Protein AF-A0A6S7GC95-F1 (afdb_monomer_lite)

Sequence (202 aa):
MPLSIVENDSFRHLLSVLDNKYQPVSRGTVSSRMVQKQREFIKNQLEQKSWVFTTVDIWSDRKMRGYLGVTAHAIEVEKPNINLKSYLLSCNRFTGSHTGEKISTAFEAICDEYAIKNKIDYILSDNASNMKRAFTVCFPGNDTDDDGPEDSDDGDNDDLDDGSLWEELDEDVQQDIDLALTRNCQKQHLQCFYTHASTGGV

Secondary structure (DSSP, 8-state):
--GGGGG-HHHHHHHHHH-TT--PPPHHHHHHHHHHHHHHHHHHHHHT-S-EEEEEEEEE-TTS-EEEEEEEEEEEEETTEEEEEEEEEEEEEE-S---HHHHHHHHHHHHHHTT-TTTEEEEEE---HHHHHHHTTTS--S-----S--------------GGGGSPPPHHHHHHHHHHHHH----EEEEPP---------

Radius of gyration: 22.75 Å; chains: 1; bounding box: 54×65×51 Å

Foldseek 3Di:
DDLCLLVDPVSVVVVCVVPVPDDRDHSVVVVVVVVVVLLVVLLVVLVPAQAKEKEWEWDADPVRWIWIWIKIWGWDPPPPDIDIDIRTQGGDTDDDDLALCSNLVVVVVSCVSSVCLVRYLEYEYAPPPRVCSNCCVSAVDPDPDDPDDDDDDDDDDPPV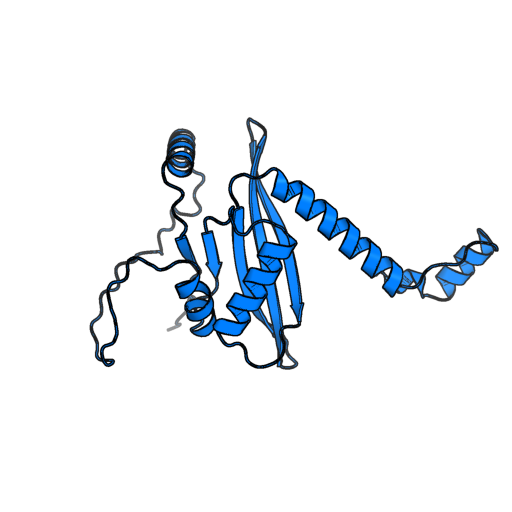PPPCPPPDDDPVVVVVVVVCVVPDSDRDYDYDDDDPPPPDDD

pLDDT: mean 78.11, std 21.43, range [28.08, 98.19]

Organism: Paramuricea clavata (NCBI:txid317549)

InterPro domains:
  IPR012337 Ribonuclease H-like superfamily [SSF53098] (40-138)
  IPR052035 Zinc finger BED domain-containing [PTHR46481] (1-135)

Structure (mmCIF, N/CA/C/O backbone):
data_AF-A0A6S7GC95-F1
#
_entry.id   AF-A0A6S7GC95-F1
#
loop_
_atom_site.group_PDB
_atom_site.id
_atom_site.type_symbol
_atom_site.label_atom_id
_atom_site.label_alt_id
_atom_site.label_comp_id
_atom_site.label_asym_id
_atom_site.label_entity_id
_atom_site.label_seq_id
_atom_site.pdbx_PDB_ins_code
_atom_site.Cartn_x
_atom_site.Cartn_y
_atom_site.Cartn_z
_atom_site.occupancy
_atom_site.B_iso_or_equiv
_atom_site.auth_seq_id
_atom_site.auth_comp_id
_atom_site.auth_asym_id
_atom_site.auth_atom_id
_atom_site.pdbx_PDB_model_num
ATOM 1 N N . MET A 1 1 ? 9.482 -14.717 15.436 1.00 76.75 1 MET A N 1
ATOM 2 C CA . MET A 1 1 ? 9.587 -16.055 14.807 1.00 76.75 1 MET A CA 1
ATOM 3 C C . MET A 1 1 ? 9.087 -15.977 13.372 1.00 76.75 1 MET A C 1
ATOM 5 O O . MET A 1 1 ? 8.079 -15.313 13.161 1.00 76.75 1 MET A O 1
ATOM 9 N N . PRO A 1 2 ? 9.760 -16.604 12.393 1.00 89.56 2 PRO A N 1
ATOM 10 C CA . PRO A 1 2 ? 9.289 -16.627 11.011 1.00 89.56 2 PRO A CA 1
ATOM 11 C C . PRO A 1 2 ? 8.019 -17.477 10.872 1.00 89.56 2 PRO A C 1
ATOM 13 O O . PRO A 1 2 ? 7.864 -18.489 11.555 1.00 89.56 2 PRO A O 1
ATOM 16 N N . LEU A 1 3 ? 7.133 -17.106 9.943 1.00 90.25 3 LEU A N 1
ATOM 17 C CA . LEU A 1 3 ? 5.883 -17.843 9.705 1.00 90.25 3 LEU A CA 1
ATOM 18 C C . LEU A 1 3 ? 6.109 -19.284 9.220 1.00 90.25 3 LEU A C 1
ATOM 20 O O . LEU A 1 3 ? 5.208 -20.105 9.329 1.00 90.25 3 LEU A O 1
ATOM 24 N N . SER A 1 4 ? 7.305 -19.613 8.720 1.00 91.00 4 SER A N 1
ATOM 25 C CA . SER A 1 4 ? 7.684 -20.974 8.316 1.00 91.00 4 SER A CA 1
ATOM 26 C C . SER A 1 4 ? 7.689 -21.987 9.463 1.00 91.00 4 SER A C 1
ATOM 28 O O . SER A 1 4 ? 7.735 -23.184 9.203 1.00 91.00 4 SER A O 1
ATOM 30 N N . ILE A 1 5 ? 7.601 -21.548 10.724 1.00 93.06 5 ILE A N 1
ATOM 31 C CA . ILE A 1 5 ? 7.530 -22.459 11.872 1.00 93.06 5 ILE A CA 1
ATOM 32 C C . ILE A 1 5 ? 6.348 -23.437 11.787 1.00 93.06 5 ILE A C 1
ATOM 34 O O . ILE A 1 5 ? 6.480 -24.576 12.216 1.00 93.06 5 ILE A O 1
ATOM 38 N N . VAL A 1 6 ? 5.227 -23.043 11.170 1.00 92.31 6 VAL A N 1
ATOM 39 C CA . VAL A 1 6 ? 4.033 -23.905 11.029 1.00 92.31 6 VAL A CA 1
ATOM 40 C C . VAL A 1 6 ? 4.253 -25.110 10.099 1.00 92.31 6 VAL A C 1
ATOM 42 O O . VAL A 1 6 ? 3.479 -26.070 10.108 1.00 92.31 6 VAL A O 1
ATOM 45 N N . GLU A 1 7 ? 5.331 -25.068 9.315 1.00 92.00 7 GLU A N 1
ATOM 46 C CA . GLU A 1 7 ? 5.768 -26.124 8.398 1.00 92.00 7 GLU A CA 1
ATOM 47 C C . GLU A 1 7 ? 6.967 -26.911 8.947 1.00 92.00 7 GLU A C 1
ATOM 49 O O . GLU A 1 7 ? 7.392 -27.874 8.324 1.00 92.00 7 GLU A O 1
ATOM 54 N N . ASN A 1 8 ? 7.512 -26.543 10.112 1.00 94.06 8 ASN A N 1
ATOM 55 C CA . ASN A 1 8 ? 8.635 -27.254 10.715 1.00 94.06 8 ASN A CA 1
ATOM 56 C C . ASN A 1 8 ? 8.194 -28.600 11.315 1.00 94.06 8 ASN A C 1
ATOM 58 O O . ASN A 1 8 ? 7.276 -28.639 12.135 1.00 94.06 8 ASN A O 1
ATOM 62 N N . ASP A 1 9 ? 8.894 -29.683 10.976 1.00 94.38 9 ASP A N 1
ATOM 63 C CA . ASP A 1 9 ? 8.535 -31.041 11.406 1.00 94.38 9 ASP A CA 1
ATOM 64 C C . ASP A 1 9 ? 8.514 -31.211 12.928 1.00 94.38 9 ASP A C 1
ATOM 66 O O . ASP A 1 9 ? 7.560 -31.770 13.467 1.00 94.38 9 ASP A O 1
ATOM 70 N N . SER A 1 10 ? 9.507 -30.674 13.645 1.00 95.19 10 SER A N 1
ATOM 71 C CA . SER A 1 10 ? 9.558 -30.748 15.112 1.00 95.19 10 SER A CA 1
ATOM 72 C C . SER A 1 10 ? 8.393 -30.000 15.760 1.00 95.19 10 SER A C 1
ATOM 74 O O . SER A 1 10 ? 7.802 -30.482 16.724 1.00 95.19 10 SER A O 1
ATOM 76 N N . PHE A 1 11 ? 8.020 -28.839 15.215 1.00 93.88 11 PHE A N 1
ATOM 77 C CA . PHE A 1 11 ? 6.865 -28.076 15.686 1.00 93.88 11 PHE A CA 1
ATOM 78 C C . PHE A 1 11 ? 5.545 -28.798 15.390 1.00 93.88 11 PHE A C 1
ATOM 80 O O . PHE A 1 11 ? 4.672 -28.868 16.252 1.00 93.88 11 PHE A O 1
ATOM 87 N N . ARG A 1 12 ? 5.404 -29.402 14.206 1.00 94.31 12 ARG A N 1
ATOM 88 C CA . ARG A 1 12 ? 4.230 -30.219 13.859 1.00 94.31 12 ARG A CA 1
ATOM 89 C C . ARG A 1 12 ? 4.134 -31.469 14.732 1.00 94.31 12 ARG A C 1
ATOM 91 O O . ARG A 1 12 ? 3.037 -31.819 15.159 1.00 94.31 12 ARG A O 1
ATOM 98 N N . HIS A 1 13 ? 5.266 -32.095 15.050 1.00 94.88 13 HIS A N 1
ATOM 99 C CA . HIS A 1 13 ? 5.323 -33.204 15.994 1.00 94.88 13 HIS A CA 1
ATOM 100 C C . HIS A 1 13 ? 4.870 -32.766 17.391 1.00 94.88 13 HIS A C 1
ATOM 102 O O . HIS A 1 13 ? 3.976 -33.391 17.955 1.00 94.88 13 HIS A O 1
ATOM 108 N N . LEU A 1 14 ? 5.390 -31.648 17.908 1.00 95.50 14 LEU A N 1
ATOM 109 C CA . LEU A 1 14 ? 4.937 -31.071 19.177 1.00 95.50 14 LEU A CA 1
ATOM 110 C C . LEU A 1 14 ? 3.419 -30.835 19.180 1.00 95.50 14 LEU A C 1
ATOM 112 O O . LEU A 1 14 ? 2.740 -31.254 20.113 1.00 95.50 14 LEU A O 1
ATOM 116 N N . LEU A 1 15 ? 2.878 -30.216 18.127 1.00 95.06 15 LEU A N 1
ATOM 117 C CA . LEU A 1 15 ? 1.438 -29.982 18.001 1.00 95.06 15 LEU A CA 1
ATOM 118 C C . LEU A 1 15 ? 0.639 -31.290 18.007 1.00 95.06 15 LEU A C 1
ATOM 120 O O . LEU A 1 15 ? -0.388 -31.351 18.670 1.00 95.06 15 LEU A O 1
ATOM 124 N N . SER A 1 16 ? 1.136 -32.343 17.352 1.00 95.00 16 SER A N 1
ATOM 125 C CA . SER A 1 16 ? 0.482 -33.659 17.351 1.00 95.00 16 SER A CA 1
ATOM 126 C C . SER A 1 16 ? 0.482 -34.351 18.719 1.00 95.00 16 SER A C 1
ATOM 128 O O . SER A 1 16 ? -0.445 -35.098 19.021 1.00 95.00 16 SER A O 1
ATOM 130 N N . VAL A 1 17 ? 1.505 -34.098 19.546 1.00 96.56 17 VAL A N 1
ATOM 131 C CA . VAL A 1 17 ? 1.587 -34.605 20.926 1.00 96.56 17 VAL A CA 1
ATOM 132 C C . VAL A 1 17 ? 0.628 -33.841 21.840 1.00 96.56 17 VAL A C 1
ATOM 134 O O . VAL A 1 17 ? 0.020 -34.444 22.720 1.00 96.56 17 VAL A O 1
ATOM 137 N N . LEU A 1 18 ? 0.482 -32.529 21.632 1.00 96.44 18 LEU A N 1
ATOM 138 C CA . LEU A 1 18 ? -0.426 -31.680 22.408 1.00 96.44 18 LEU A CA 1
ATOM 139 C C . LEU A 1 18 ? -1.901 -31.939 22.071 1.00 96.44 18 LEU A C 1
ATOM 141 O O . LEU A 1 18 ? -2.720 -32.067 22.978 1.00 96.44 18 LEU A O 1
ATOM 145 N N . ASP A 1 19 ? -2.239 -32.015 20.783 1.00 96.12 19 ASP A N 1
ATOM 146 C CA . ASP A 1 19 ? -3.578 -32.335 20.288 1.00 96.12 19 ASP A CA 1
ATOM 147 C C . ASP A 1 19 ? -3.486 -33.086 18.952 1.00 96.12 19 ASP A C 1
ATOM 149 O O . ASP A 1 19 ? -3.195 -32.518 17.898 1.00 96.12 19 ASP A O 1
ATOM 153 N N . ASN A 1 20 ? -3.790 -34.383 18.986 1.00 93.00 20 ASN A N 1
ATOM 154 C CA . ASN A 1 20 ? -3.718 -35.249 17.812 1.00 93.00 20 ASN A CA 1
ATOM 155 C C . ASN A 1 20 ? -4.815 -34.986 16.762 1.00 93.00 20 ASN A C 1
ATOM 157 O O . ASN A 1 20 ? -4.712 -35.493 15.643 1.00 93.00 20 ASN A O 1
ATOM 161 N N . LYS A 1 21 ? -5.856 -34.210 17.092 1.00 94.88 21 LYS A N 1
ATOM 162 C CA . LYS A 1 21 ? -6.915 -33.812 16.151 1.00 94.88 21 LYS A CA 1
ATOM 163 C C . LYS A 1 21 ? -6.596 -32.497 15.454 1.00 94.88 21 LYS A C 1
ATOM 165 O O . LYS A 1 21 ? -7.199 -32.197 14.421 1.00 94.88 21 LYS A O 1
ATOM 170 N N . TYR A 1 22 ? -5.673 -31.710 15.999 1.00 92.56 22 TYR A N 1
ATOM 171 C CA . TYR A 1 22 ? -5.303 -30.428 15.427 1.00 92.56 22 TYR A CA 1
ATOM 172 C C . TYR A 1 22 ? -4.468 -30.615 14.156 1.00 92.56 22 TYR A C 1
ATOM 174 O O . TYR A 1 22 ? -3.395 -31.217 14.171 1.00 92.56 22 TYR A O 1
ATOM 182 N N . GLN A 1 23 ? -4.944 -30.057 13.041 1.00 90.25 23 GLN A N 1
ATOM 183 C CA . GLN A 1 23 ? -4.204 -30.024 11.781 1.00 90.25 23 GLN A CA 1
ATOM 184 C C . GLN A 1 23 ? -3.647 -28.613 11.544 1.00 90.25 23 GLN A C 1
ATOM 186 O O . GLN A 1 23 ? -4.420 -27.692 11.264 1.00 90.25 23 GLN A O 1
ATOM 191 N N . PRO A 1 24 ? -2.318 -28.412 11.636 1.00 89.44 24 PRO A N 1
ATOM 192 C CA . PRO A 1 24 ? -1.728 -27.096 11.446 1.00 89.44 24 PRO A CA 1
ATOM 193 C C . PRO A 1 24 ? -1.851 -26.662 9.984 1.00 89.44 24 PRO A C 1
ATOM 195 O O . PRO A 1 24 ? -1.473 -27.406 9.071 1.00 89.44 24 PRO A O 1
ATOM 198 N N . VAL A 1 25 ? -2.343 -25.439 9.781 1.00 92.62 25 VAL A N 1
ATOM 199 C CA . VAL A 1 25 ? -2.463 -24.794 8.466 1.00 92.62 25 VAL A CA 1
ATOM 200 C C . VAL A 1 25 ? -1.091 -24.500 7.845 1.00 92.62 25 VAL A C 1
ATOM 202 O O . VAL A 1 25 ? -0.086 -24.405 8.547 1.00 92.62 25 VAL A O 1
ATOM 205 N N . SER A 1 26 ? -1.046 -24.332 6.521 1.00 92.44 26 SER A N 1
ATOM 206 C CA . SER A 1 26 ? 0.196 -24.000 5.814 1.00 92.44 26 SER A CA 1
ATOM 207 C C . SER A 1 26 ? 0.649 -22.566 6.094 1.00 92.44 26 SER A C 1
ATOM 209 O O . SER A 1 26 ? -0.157 -21.688 6.434 1.00 92.44 26 SER A O 1
ATOM 211 N N . ARG A 1 27 ? 1.936 -22.285 5.857 1.00 94.12 27 ARG A N 1
ATOM 212 C CA . ARG A 1 27 ? 2.485 -20.924 5.940 1.00 94.12 27 ARG A CA 1
ATOM 213 C C . ARG A 1 27 ? 1.734 -19.969 5.018 1.00 94.12 27 ARG A C 1
ATOM 215 O O . ARG A 1 27 ? 1.487 -18.825 5.392 1.00 94.12 27 ARG A O 1
ATOM 222 N N . GLY A 1 28 ? 1.362 -20.439 3.825 1.00 94.00 28 GLY A N 1
ATOM 223 C CA . GLY A 1 28 ? 0.596 -19.661 2.849 1.00 94.00 28 GLY A CA 1
ATOM 224 C C . GLY A 1 28 ? -0.759 -19.220 3.400 1.00 94.00 28 GLY A C 1
ATOM 225 O O . GLY A 1 28 ? -1.109 -18.046 3.302 1.00 94.00 28 GLY A O 1
ATOM 226 N N . THR A 1 29 ? -1.485 -20.125 4.062 1.00 94.25 29 THR A N 1
ATOM 227 C CA . THR A 1 29 ? -2.768 -19.801 4.698 1.00 94.25 29 THR A CA 1
ATOM 228 C C . THR A 1 29 ? -2.603 -18.788 5.828 1.00 94.25 29 THR A C 1
ATOM 230 O O . THR A 1 29 ? -3.378 -17.835 5.901 1.00 94.25 29 THR A O 1
ATOM 233 N N . VAL A 1 30 ? -1.594 -18.952 6.692 1.00 94.19 30 VAL A N 1
ATOM 234 C CA . VAL A 1 30 ? -1.319 -17.991 7.775 1.00 94.19 30 VAL A CA 1
ATOM 235 C C . VAL A 1 30 ? -0.994 -16.615 7.200 1.00 94.19 30 VAL A C 1
ATOM 237 O O . VAL A 1 30 ? -1.618 -15.629 7.584 1.00 94.19 30 VAL A O 1
ATOM 240 N N . SER A 1 31 ? -0.073 -16.556 6.236 1.00 94.00 31 SER A N 1
ATOM 241 C CA . SER A 1 31 ? 0.339 -15.310 5.589 1.00 94.00 31 SER A CA 1
ATOM 242 C C . SER A 1 31 ? -0.839 -14.600 4.922 1.00 94.00 31 SER A C 1
ATOM 244 O O . SER A 1 31 ? -1.053 -13.421 5.188 1.00 94.00 31 SER A O 1
ATOM 246 N N . SER A 1 32 ? -1.655 -15.314 4.141 1.00 94.50 32 SER A N 1
ATOM 247 C CA . SER A 1 32 ? -2.834 -14.742 3.481 1.00 94.50 32 SER A CA 1
ATOM 248 C C . SER A 1 32 ? -3.832 -14.164 4.483 1.00 94.50 32 SER A C 1
ATOM 250 O O . SER A 1 32 ? -4.317 -13.053 4.288 1.00 94.50 32 SER A O 1
ATOM 252 N N . ARG A 1 33 ? -4.123 -14.887 5.574 1.00 95.06 33 ARG A N 1
ATOM 253 C CA . ARG A 1 33 ? -5.052 -14.416 6.613 1.00 95.06 33 ARG A CA 1
ATOM 254 C C . ARG A 1 33 ? -4.515 -13.192 7.350 1.00 95.06 33 ARG A C 1
ATOM 256 O O . ARG A 1 33 ? -5.281 -12.283 7.644 1.00 95.06 33 ARG A O 1
ATOM 263 N N . MET A 1 34 ? -3.213 -13.155 7.637 1.00 94.44 34 MET A N 1
ATOM 264 C CA . MET A 1 34 ? -2.579 -12.002 8.281 1.00 94.44 34 MET A CA 1
ATOM 265 C C . MET A 1 34 ? -2.607 -10.766 7.384 1.00 94.44 34 MET A C 1
ATOM 267 O O . MET A 1 34 ? -2.988 -9.698 7.851 1.00 94.44 34 MET A O 1
ATOM 271 N N . VAL A 1 35 ? -2.254 -10.914 6.102 1.00 93.81 35 VAL A N 1
ATOM 272 C CA . VAL A 1 35 ? -2.286 -9.812 5.128 1.00 93.81 35 VAL A CA 1
ATOM 273 C C . VAL A 1 35 ? -3.709 -9.289 4.956 1.00 93.81 35 VAL A C 1
ATOM 275 O O . VAL A 1 35 ? -3.913 -8.080 5.006 1.00 93.81 35 VAL A O 1
ATOM 278 N N . GLN A 1 36 ? -4.700 -10.175 4.824 1.00 95.31 36 GLN A N 1
ATOM 279 C CA . GLN A 1 36 ? -6.101 -9.772 4.717 1.00 95.31 36 GLN A CA 1
ATOM 280 C C . GLN A 1 36 ? -6.577 -9.025 5.970 1.00 95.31 36 GLN A C 1
ATOM 282 O O . GLN A 1 36 ? -7.120 -7.929 5.855 1.00 95.31 36 GLN A O 1
ATOM 287 N N . LYS A 1 37 ? -6.306 -9.564 7.165 1.00 96.56 37 LYS A N 1
ATOM 288 C CA . LYS A 1 37 ? -6.672 -8.914 8.430 1.00 96.56 37 LYS A CA 1
ATOM 289 C C . LYS A 1 37 ? -6.019 -7.537 8.574 1.00 96.56 37 LYS A C 1
ATOM 291 O O . LYS A 1 37 ? -6.674 -6.589 8.994 1.00 96.56 37 LYS A O 1
ATOM 296 N N . GLN A 1 38 ? -4.738 -7.423 8.222 1.00 95.81 38 GLN A N 1
ATOM 297 C CA . GLN A 1 38 ? -4.020 -6.150 8.271 1.00 95.81 38 GLN A CA 1
ATOM 298 C C . GLN A 1 38 ? -4.599 -5.145 7.274 1.00 95.81 38 GLN A C 1
ATOM 300 O O . GLN A 1 38 ? -4.756 -3.974 7.601 1.00 95.81 38 GLN A O 1
ATOM 305 N N . ARG A 1 39 ? -4.949 -5.598 6.070 1.00 95.75 39 ARG A N 1
ATOM 306 C CA . ARG A 1 39 ? -5.577 -4.762 5.049 1.00 95.75 39 ARG A CA 1
ATOM 307 C C . ARG A 1 39 ? -6.923 -4.218 5.517 1.00 95.75 39 ARG A C 1
ATOM 309 O O . ARG A 1 39 ? -7.140 -3.017 5.422 1.00 95.75 39 ARG A O 1
ATOM 316 N N . GLU A 1 40 ? -7.797 -5.074 6.038 1.00 97.06 40 GLU A N 1
ATOM 317 C CA . GLU A 1 40 ? -9.096 -4.670 6.595 1.00 97.06 40 GLU A CA 1
ATOM 318 C C . GLU A 1 40 ? -8.923 -3.676 7.751 1.00 97.06 40 GLU A C 1
ATOM 320 O O . GLU A 1 40 ? -9.604 -2.655 7.796 1.00 97.06 40 GLU A O 1
ATOM 325 N N . PHE A 1 41 ? -7.950 -3.916 8.636 1.00 96.94 41 PHE A N 1
ATOM 326 C CA . PHE A 1 41 ? -7.602 -2.975 9.697 1.00 96.94 41 PHE A CA 1
ATOM 327 C C . PHE A 1 41 ? -7.206 -1.601 9.138 1.00 96.94 41 PHE A C 1
ATOM 329 O O . PHE A 1 41 ? -7.771 -0.595 9.558 1.00 96.94 41 PHE A O 1
ATOM 336 N N . ILE A 1 42 ? -6.288 -1.547 8.168 1.00 97.25 42 ILE A N 1
ATOM 337 C CA . ILE A 1 42 ? -5.839 -0.286 7.558 1.00 97.25 42 ILE A CA 1
ATOM 338 C C . ILE A 1 42 ? -7.004 0.446 6.881 1.00 97.25 42 ILE A C 1
ATOM 340 O O . ILE A 1 42 ? -7.138 1.652 7.071 1.00 97.25 42 ILE A O 1
ATOM 344 N N . LYS A 1 43 ? -7.877 -0.262 6.147 1.00 96.44 43 LYS A N 1
ATOM 345 C CA . LYS A 1 43 ? -9.070 0.346 5.529 1.00 96.44 43 LYS A CA 1
ATOM 346 C C . LYS A 1 43 ? -9.939 1.048 6.569 1.00 96.44 43 LYS A C 1
ATOM 348 O O . LYS A 1 43 ? -10.239 2.223 6.402 1.00 96.44 43 LYS A O 1
ATOM 353 N N . ASN A 1 44 ? -10.245 0.372 7.674 1.00 95.69 44 ASN A N 1
ATOM 354 C CA . ASN A 1 44 ? -11.057 0.947 8.749 1.00 95.69 44 ASN A CA 1
ATOM 355 C C . ASN A 1 44 ? -10.384 2.164 9.407 1.00 95.69 44 ASN A C 1
ATOM 357 O O . ASN A 1 44 ? -11.062 3.108 9.802 1.00 95.69 44 ASN A O 1
ATOM 361 N N . GLN A 1 45 ? -9.053 2.152 9.545 1.00 95.06 45 GLN A N 1
ATOM 362 C CA . GLN A 1 45 ? -8.314 3.295 10.090 1.00 95.06 45 GLN A CA 1
ATOM 363 C C . GLN A 1 45 ? -8.372 4.508 9.156 1.00 95.06 45 GLN A C 1
ATOM 365 O O . GLN A 1 45 ? -8.623 5.613 9.628 1.00 95.06 45 GLN A O 1
ATOM 370 N N . LEU A 1 46 ? -8.179 4.306 7.849 1.00 95.06 46 LEU A N 1
ATOM 371 C CA . LEU A 1 46 ? -8.174 5.374 6.843 1.00 95.06 46 LEU A CA 1
ATOM 372 C C . LEU A 1 46 ? -9.581 5.873 6.485 1.00 95.06 46 LEU A C 1
ATOM 374 O O . LEU A 1 46 ? -9.749 7.028 6.092 1.00 95.06 46 LEU A O 1
ATOM 378 N N . GLU A 1 47 ? -10.614 5.049 6.656 1.00 93.44 47 GLU A N 1
ATOM 379 C CA . GLU A 1 47 ? -12.011 5.447 6.450 1.00 93.44 47 GLU A CA 1
ATOM 380 C C . GLU A 1 47 ? -12.407 6.6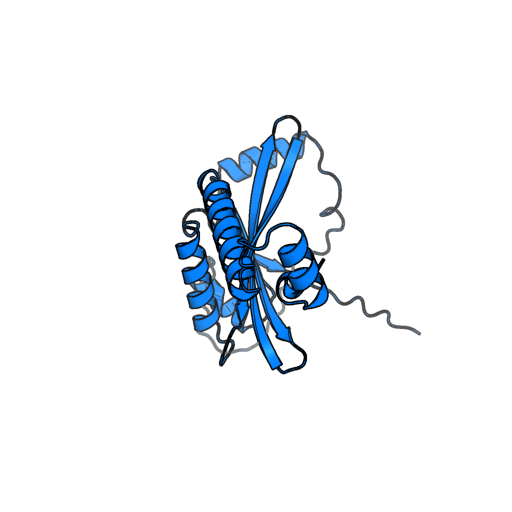22 7.355 1.00 93.44 47 GLU A C 1
ATOM 382 O O . GLU A 1 47 ? -13.104 7.533 6.913 1.00 93.44 47 GLU A O 1
ATOM 387 N N . GLN A 1 48 ? -11.881 6.660 8.579 1.00 88.69 48 GLN A N 1
ATOM 388 C CA . GLN A 1 48 ? -12.180 7.700 9.567 1.00 88.69 48 GLN A CA 1
ATOM 389 C C . GLN A 1 48 ? -11.353 8.979 9.386 1.00 88.69 48 GLN A C 1
ATOM 391 O O . GLN A 1 48 ? -11.581 9.956 10.096 1.00 88.69 48 GLN A O 1
ATOM 396 N N . LYS A 1 49 ? -10.371 8.986 8.477 1.00 90.31 49 LYS A N 1
ATOM 397 C CA . LYS A 1 49 ? -9.501 10.147 8.248 1.00 90.31 49 LYS A CA 1
ATOM 398 C C . LYS A 1 49 ? -10.083 11.048 7.168 1.00 90.31 49 LYS A C 1
ATOM 400 O O . LYS A 1 49 ? -10.579 10.550 6.154 1.00 90.31 49 LYS A O 1
ATOM 405 N N . SER A 1 50 ? -10.004 12.355 7.397 1.00 86.88 50 SER A N 1
ATOM 406 C CA . SER A 1 50 ? -10.390 13.378 6.417 1.00 86.88 50 SER A CA 1
ATOM 407 C C . SER A 1 50 ? -9.272 13.639 5.411 1.00 86.88 50 SER A C 1
ATOM 409 O O . SER A 1 50 ? -9.550 13.735 4.222 1.00 86.88 50 SER A O 1
ATOM 411 N N . TRP A 1 51 ? -8.028 13.668 5.896 1.00 85.56 51 TRP A N 1
ATOM 412 C CA . TRP A 1 51 ? -6.834 14.008 5.125 1.00 85.56 51 TRP A CA 1
ATOM 413 C C . TRP A 1 51 ? -5.823 12.869 5.186 1.00 85.56 51 TRP A C 1
ATOM 415 O O . TRP A 1 51 ? -5.580 12.290 6.254 1.00 85.56 51 TRP A O 1
ATOM 425 N N . VAL A 1 52 ? -5.271 12.524 4.029 1.00 92.06 52 VAL A N 1
ATOM 426 C CA . VAL A 1 52 ? -4.280 11.465 3.852 1.00 92.06 52 VAL A CA 1
ATOM 427 C C . VAL A 1 52 ? -3.157 11.992 2.968 1.00 92.06 52 VAL A C 1
ATOM 429 O O . VAL A 1 52 ? -3.383 12.582 1.916 1.00 92.06 52 VAL A O 1
ATOM 432 N N . PHE A 1 53 ? -1.928 11.711 3.372 1.00 93.56 53 PHE A N 1
ATOM 433 C CA . PHE A 1 53 ? -0.724 11.972 2.590 1.00 93.56 53 PHE A CA 1
ATOM 434 C C . PHE A 1 53 ? -0.157 10.624 2.163 1.00 93.56 53 PHE A C 1
ATOM 436 O O . PHE A 1 53 ? -0.281 9.648 2.903 1.00 93.56 53 PHE A O 1
ATOM 443 N N . THR A 1 54 ? 0.469 10.520 1.000 1.00 95.75 54 THR A N 1
ATOM 444 C CA . THR A 1 54 ? 1.082 9.256 0.575 1.00 95.75 54 THR A CA 1
ATOM 445 C C . THR A 1 54 ? 2.534 9.443 0.209 1.00 95.75 54 THR A C 1
ATOM 447 O O . THR A 1 54 ? 2.844 10.347 -0.551 1.00 95.75 54 THR A O 1
ATOM 450 N N . THR A 1 55 ? 3.407 8.560 0.679 1.00 96.31 55 THR A N 1
ATOM 451 C CA . THR A 1 55 ? 4.752 8.401 0.119 1.00 96.31 55 THR A CA 1
ATOM 452 C C . THR A 1 55 ? 4.742 7.244 -0.875 1.00 96.31 55 THR A C 1
ATOM 454 O O . THR A 1 55 ? 4.174 6.178 -0.603 1.00 96.31 55 THR A O 1
ATOM 457 N N . VAL A 1 56 ? 5.335 7.458 -2.047 1.00 95.81 56 VAL A N 1
ATOM 458 C CA . VAL A 1 56 ? 5.434 6.474 -3.124 1.00 95.81 56 VAL A CA 1
ATOM 459 C C . VAL A 1 56 ? 6.888 6.329 -3.532 1.00 95.81 56 VAL A C 1
ATOM 461 O O . VAL A 1 56 ? 7.533 7.298 -3.921 1.00 95.81 56 VAL A O 1
ATOM 464 N N . ASP A 1 57 ? 7.375 5.097 -3.482 1.00 95.00 57 ASP A N 1
ATOM 465 C CA . ASP A 1 57 ? 8.743 4.751 -3.849 1.00 95.00 57 ASP A CA 1
ATOM 466 C C . ASP A 1 57 ? 8.737 3.560 -4.810 1.00 95.00 57 ASP A C 1
ATOM 468 O O . ASP A 1 57 ? 7.951 2.614 -4.653 1.00 95.00 57 ASP A O 1
ATOM 472 N N . ILE A 1 58 ? 9.613 3.600 -5.810 1.00 94.25 58 ILE A N 1
ATOM 473 C CA . ILE A 1 58 ? 9.830 2.492 -6.733 1.00 94.25 58 ILE A CA 1
ATOM 474 C C . ILE A 1 58 ? 11.310 2.134 -6.779 1.00 94.25 58 ILE A C 1
ATOM 476 O O . ILE A 1 58 ? 12.166 2.898 -7.210 1.00 94.25 58 ILE A O 1
ATOM 480 N N . TRP A 1 59 ? 11.619 0.895 -6.413 1.00 93.75 59 TRP A N 1
ATOM 481 C CA . TRP A 1 59 ? 12.995 0.413 -6.413 1.00 93.75 59 TRP A CA 1
ATOM 482 C C . TRP A 1 59 ? 13.111 -0.923 -7.128 1.00 93.75 59 TRP A C 1
ATOM 484 O O . TRP A 1 59 ? 12.151 -1.681 -7.278 1.00 93.75 59 TRP A O 1
ATOM 494 N N . SER A 1 60 ? 14.325 -1.231 -7.575 1.00 92.50 60 SER A N 1
ATOM 495 C CA . SER A 1 60 ? 14.681 -2.569 -8.038 1.00 92.50 60 SER A CA 1
ATOM 496 C C . SER A 1 60 ? 15.560 -3.244 -6.999 1.00 92.50 60 SER A C 1
ATOM 498 O O . SER A 1 60 ? 16.493 -2.641 -6.475 1.00 92.50 60 SER A O 1
ATOM 500 N N . ASP A 1 61 ? 15.292 -4.511 -6.697 1.00 93.38 61 ASP A N 1
ATOM 501 C CA . ASP A 1 61 ? 16.225 -5.288 -5.887 1.00 93.38 61 ASP A CA 1
ATOM 502 C C . ASP A 1 61 ? 17.486 -5.676 -6.685 1.00 93.38 61 ASP A C 1
ATOM 504 O O . ASP A 1 61 ? 17.593 -5.463 -7.893 1.00 93.38 61 ASP A O 1
ATOM 508 N N . ARG A 1 62 ? 18.437 -6.340 -6.019 1.00 94.62 62 ARG A N 1
ATOM 509 C CA . ARG A 1 62 ? 19.699 -6.799 -6.634 1.00 94.62 62 ARG A CA 1
ATOM 510 C C . ARG A 1 62 ? 19.533 -7.776 -7.804 1.00 94.62 62 ARG A C 1
ATOM 512 O O . ARG A 1 62 ? 20.497 -8.052 -8.507 1.00 94.62 62 ARG A O 1
ATOM 519 N N . LYS A 1 63 ? 18.344 -8.350 -7.987 1.00 94.31 63 LYS A N 1
ATOM 520 C CA . LYS A 1 63 ? 17.992 -9.241 -9.098 1.00 94.31 63 LYS A CA 1
ATOM 521 C C . LYS A 1 63 ? 17.214 -8.495 -10.190 1.00 94.31 63 LYS A C 1
ATOM 523 O O . LYS A 1 63 ? 16.570 -9.150 -11.007 1.00 94.31 63 LYS A O 1
ATOM 528 N N . MET A 1 64 ? 17.249 -7.159 -10.190 1.00 91.81 64 MET A N 1
ATOM 529 C CA . MET A 1 64 ? 16.526 -6.289 -11.124 1.00 91.81 64 MET A CA 1
ATOM 530 C C . MET A 1 64 ? 15.013 -6.516 -11.085 1.00 91.81 64 MET A C 1
ATOM 532 O O . MET A 1 64 ? 14.313 -6.491 -12.097 1.00 91.81 64 MET A O 1
ATOM 536 N N . ARG A 1 65 ? 14.494 -6.811 -9.892 1.00 93.94 65 ARG A N 1
ATOM 537 C CA . ARG A 1 65 ? 13.073 -7.045 -9.653 1.00 93.94 65 ARG A CA 1
ATOM 538 C C . ARG A 1 65 ? 12.480 -5.757 -9.103 1.00 93.94 65 ARG A C 1
ATOM 540 O O . ARG A 1 65 ? 12.827 -5.387 -7.989 1.00 93.94 65 ARG A O 1
ATOM 547 N N . GLY A 1 66 ? 11.616 -5.109 -9.880 1.00 94.75 66 GLY A N 1
ATOM 548 C CA . GLY A 1 66 ? 10.929 -3.882 -9.476 1.00 94.75 66 GLY A CA 1
ATOM 549 C C . GLY A 1 66 ? 9.906 -4.109 -8.366 1.00 94.75 66 GLY A C 1
ATOM 550 O O . GLY A 1 66 ? 9.228 -5.140 -8.345 1.00 94.75 66 GLY A O 1
ATOM 551 N N . TYR A 1 67 ? 9.773 -3.148 -7.463 1.00 96.50 67 TYR A N 1
ATOM 552 C CA . TYR A 1 67 ? 8.794 -3.115 -6.382 1.00 96.50 67 TYR A CA 1
ATOM 553 C C . TYR A 1 67 ? 8.235 -1.705 -6.248 1.00 96.50 67 TYR A C 1
ATOM 555 O O . TYR A 1 67 ? 8.995 -0.747 -6.323 1.00 96.50 67 TYR A O 1
ATOM 563 N N . LEU A 1 68 ? 6.921 -1.606 -6.044 1.00 96.62 68 LEU A N 1
ATOM 564 C CA . LEU A 1 68 ? 6.233 -0.349 -5.771 1.00 96.62 68 LEU A CA 1
ATOM 565 C C . LEU A 1 68 ? 5.765 -0.345 -4.314 1.00 96.62 68 LEU A C 1
ATOM 567 O O . LEU A 1 68 ? 4.899 -1.146 -3.921 1.00 96.62 68 LEU A O 1
ATOM 571 N N . GLY A 1 69 ? 6.357 0.550 -3.535 1.00 97.56 69 GLY A N 1
ATOM 572 C CA . GLY A 1 69 ? 5.969 0.868 -2.172 1.00 97.56 69 GLY A CA 1
ATOM 573 C C . GLY A 1 69 ? 5.009 2.048 -2.153 1.00 97.56 69 GLY A C 1
ATOM 574 O O . GLY A 1 69 ? 5.277 3.071 -2.774 1.00 97.56 69 GLY A O 1
ATOM 575 N N . VAL A 1 70 ? 3.900 1.911 -1.432 1.00 97.81 70 VAL A N 1
ATOM 576 C CA . VAL A 1 70 ? 2.982 3.021 -1.149 1.00 97.81 70 VAL A CA 1
ATOM 577 C C . VAL A 1 70 ? 2.654 3.000 0.334 1.00 97.81 70 VAL A C 1
ATOM 579 O O . VAL A 1 70 ? 2.149 1.990 0.837 1.00 97.81 70 VAL A O 1
ATOM 582 N N . THR A 1 71 ? 2.905 4.109 1.022 1.00 98.19 71 THR A N 1
ATOM 583 C CA . THR A 1 71 ? 2.566 4.291 2.437 1.00 98.19 71 THR A CA 1
ATOM 584 C C . THR A 1 71 ? 1.628 5.476 2.573 1.00 98.19 71 THR A C 1
ATOM 586 O O . THR A 1 71 ? 1.924 6.552 2.070 1.00 98.19 71 THR A O 1
ATOM 589 N N . ALA A 1 72 ? 0.497 5.287 3.247 1.00 97.44 72 ALA A N 1
ATOM 590 C CA . ALA A 1 72 ? -0.386 6.375 3.642 1.00 97.44 72 ALA A CA 1
ATOM 591 C C . ALA A 1 72 ? 0.009 6.904 5.018 1.00 97.44 72 ALA A C 1
ATOM 593 O O . ALA A 1 72 ? 0.330 6.130 5.918 1.00 97.44 72 ALA A O 1
ATOM 594 N N . HIS A 1 73 ? -0.095 8.209 5.196 1.00 95.69 73 HIS A N 1
ATOM 595 C CA . HIS A 1 73 ? 0.138 8.913 6.438 1.00 95.69 73 HIS A CA 1
ATOM 596 C C . HIS A 1 73 ? -1.120 9.697 6.794 1.00 95.69 73 HIS A C 1
ATOM 598 O O . HIS A 1 73 ? -1.742 10.314 5.929 1.00 95.69 73 HIS A O 1
ATOM 604 N N . ALA A 1 74 ? -1.511 9.653 8.060 1.00 93.12 74 ALA A N 1
ATOM 605 C CA . ALA A 1 74 ? -2.625 10.429 8.577 1.00 93.12 74 ALA A CA 1
ATOM 606 C C . ALA A 1 74 ? -2.294 10.929 9.979 1.00 93.12 74 ALA A C 1
ATOM 608 O O . ALA A 1 74 ? -1.697 10.208 10.783 1.00 93.12 74 ALA A O 1
ATOM 609 N N . ILE A 1 75 ? -2.706 12.157 10.267 1.00 89.81 75 ILE A N 1
ATOM 610 C CA . ILE A 1 75 ? -2.541 12.757 11.585 1.00 89.81 75 ILE A CA 1
ATOM 611 C C . ILE A 1 75 ? -3.669 12.262 12.493 1.00 89.81 75 ILE A C 1
ATOM 613 O O . ILE A 1 75 ? -4.848 12.274 12.130 1.00 89.81 75 ILE A O 1
ATOM 617 N N . GLU A 1 76 ? -3.307 11.809 13.686 1.00 85.62 76 GLU A N 1
ATOM 618 C CA . GLU A 1 76 ? -4.237 11.500 14.760 1.00 85.62 76 GLU A CA 1
ATOM 619 C C . GLU A 1 76 ? -4.102 12.523 15.873 1.00 85.62 76 GLU A C 1
ATOM 621 O O . GLU A 1 76 ? -3.058 12.629 16.516 1.00 85.62 76 GLU A O 1
ATOM 626 N N . VAL A 1 77 ? -5.185 13.263 16.093 1.00 82.31 77 VAL A N 1
ATOM 627 C CA . VAL A 1 77 ? -5.270 14.260 17.155 1.00 82.31 77 VAL A CA 1
ATOM 628 C C . VAL A 1 77 ? -5.956 13.617 18.356 1.00 82.31 77 VAL A C 1
ATOM 630 O O . VAL A 1 77 ? -7.182 13.531 18.422 1.00 82.31 77 VAL A O 1
ATOM 633 N N . GLU A 1 78 ? -5.158 13.164 19.315 1.00 79.19 78 GLU A N 1
ATOM 634 C CA . GLU A 1 78 ? -5.613 12.706 20.627 1.00 79.19 78 GLU A CA 1
ATOM 635 C C . GLU A 1 78 ? -5.138 13.720 21.666 1.00 79.19 78 GLU A C 1
ATOM 637 O O . GLU A 1 78 ? -4.086 13.546 22.277 1.00 79.19 78 GLU A O 1
ATOM 642 N N . LYS A 1 79 ? -5.897 14.813 21.839 1.00 77.44 79 LYS A N 1
ATOM 643 C CA . LYS A 1 79 ? -5.511 15.946 22.700 1.00 77.44 79 LYS A CA 1
ATOM 644 C C . LYS A 1 79 ? -4.963 15.464 24.058 1.00 77.44 79 LYS A C 1
ATOM 646 O O . LYS A 1 79 ? -5.673 14.729 24.749 1.00 77.44 79 LYS A O 1
ATOM 651 N N . PRO A 1 80 ? -3.752 15.891 24.471 1.00 81.31 80 PRO A N 1
ATOM 652 C CA . PRO A 1 80 ? -2.916 16.959 23.896 1.00 81.31 80 PRO A CA 1
ATOM 653 C C . PRO A 1 80 ? -1.959 16.521 22.770 1.00 81.31 80 PRO A C 1
ATOM 655 O O . PRO A 1 80 ? -1.247 17.356 22.231 1.00 81.31 80 PRO A O 1
ATOM 658 N N . ASN A 1 81 ? -1.916 15.239 22.415 1.00 82.56 81 ASN A N 1
ATOM 659 C CA . ASN A 1 81 ? -0.911 14.691 21.512 1.00 82.56 81 ASN A CA 1
ATOM 660 C C . ASN A 1 81 ? -1.379 14.710 20.054 1.00 82.56 81 ASN A C 1
ATOM 662 O O . ASN A 1 81 ? -2.505 14.320 19.728 1.00 82.56 81 ASN A O 1
ATOM 666 N N . ILE A 1 82 ? -0.464 15.089 19.170 1.00 84.81 82 ILE A N 1
ATOM 667 C CA . ILE A 1 82 ? -0.598 14.940 17.725 1.00 84.81 82 ILE A CA 1
ATOM 668 C C . ILE A 1 82 ? 0.363 13.830 17.314 1.00 84.81 82 ILE A C 1
ATOM 670 O O . ILE A 1 82 ? 1.558 13.909 17.578 1.00 84.81 82 ILE A O 1
ATOM 674 N N . ASN A 1 83 ? -0.158 12.771 16.699 1.00 87.06 83 ASN A N 1
ATOM 675 C CA . ASN A 1 83 ? 0.644 11.632 16.268 1.00 87.06 83 ASN A CA 1
ATOM 676 C C . ASN A 1 83 ? 0.478 11.402 14.769 1.00 87.06 83 ASN A C 1
ATOM 678 O O . ASN A 1 83 ? -0.635 11.189 14.286 1.00 87.06 83 ASN A O 1
ATOM 682 N N . LEU A 1 84 ? 1.588 11.366 14.035 1.00 90.25 84 LEU A N 1
ATOM 683 C CA . LEU A 1 84 ? 1.586 10.921 12.647 1.00 90.25 84 LEU A CA 1
ATOM 684 C C . LEU A 1 84 ? 1.552 9.390 12.605 1.00 90.25 84 LEU A C 1
ATOM 686 O O . LEU A 1 84 ? 2.494 8.726 13.043 1.00 90.25 84 LEU A O 1
ATOM 690 N N . LYS A 1 85 ? 0.482 8.811 12.058 1.00 93.88 85 LYS A N 1
ATOM 691 C CA . LYS A 1 85 ? 0.405 7.369 11.808 1.00 93.88 85 LYS A CA 1
ATOM 692 C C . LYS A 1 85 ? 0.677 7.047 10.352 1.00 93.88 85 LYS A C 1
ATOM 694 O O . LYS A 1 85 ? 0.101 7.656 9.456 1.00 93.88 85 LYS A O 1
ATOM 699 N N . SER A 1 86 ? 1.506 6.029 10.147 1.00 96.31 86 SER A N 1
ATOM 700 C CA . SER A 1 86 ? 1.919 5.542 8.832 1.00 96.31 86 SER A CA 1
ATOM 701 C C . SER A 1 86 ? 1.397 4.125 8.598 1.00 96.31 86 SER A C 1
ATOM 703 O O . SER A 1 86 ? 1.534 3.248 9.453 1.00 96.31 86 SER A O 1
ATOM 705 N N . TYR A 1 87 ? 0.831 3.883 7.420 1.00 97.38 87 TYR A N 1
ATOM 706 C CA . TYR A 1 87 ? 0.213 2.625 7.023 1.00 97.38 87 TYR A CA 1
ATOM 707 C C . TYR A 1 87 ? 0.747 2.189 5.661 1.00 97.38 87 TYR A C 1
ATOM 709 O O . TYR A 1 87 ? 0.465 2.813 4.640 1.00 97.38 87 TYR A O 1
ATOM 717 N N . LEU A 1 88 ? 1.497 1.087 5.631 1.00 97.75 88 LEU A N 1
ATOM 718 C CA . LEU A 1 88 ? 1.963 0.498 4.377 1.00 97.75 88 LEU A CA 1
ATOM 719 C C . LEU A 1 88 ? 0.771 -0.100 3.614 1.00 97.75 88 LEU A C 1
ATOM 721 O O . LEU A 1 88 ? 0.194 -1.100 4.047 1.00 97.75 88 LEU A O 1
ATOM 725 N N . LEU A 1 89 ? 0.412 0.507 2.484 1.00 97.81 89 LEU A N 1
ATOM 726 C CA . LEU A 1 89 ? -0.692 0.064 1.628 1.00 97.81 89 LEU A CA 1
ATOM 727 C C . LEU A 1 89 ? -0.242 -1.022 0.658 1.00 97.81 89 LEU A C 1
ATOM 729 O O . LEU A 1 89 ? -0.946 -1.999 0.412 1.00 97.81 89 LEU A O 1
ATOM 733 N N . SER A 1 90 ? 0.953 -0.850 0.101 1.00 96.56 90 SER A N 1
ATOM 734 C CA . SER A 1 90 ? 1.506 -1.754 -0.895 1.00 96.56 90 SER A CA 1
ATOM 735 C C . SER A 1 90 ? 3.012 -1.856 -0.744 1.00 96.56 90 SER A C 1
ATOM 737 O O . SER A 1 90 ? 3.698 -0.864 -0.533 1.00 96.56 90 SER A O 1
ATOM 739 N N . CYS A 1 91 ? 3.516 -3.074 -0.900 1.00 96.00 91 CYS A N 1
ATOM 740 C CA . CYS A 1 91 ? 4.913 -3.375 -1.189 1.00 96.00 91 CYS A CA 1
ATOM 741 C C . CYS A 1 91 ? 4.902 -4.540 -2.180 1.00 96.00 91 CYS A C 1
ATOM 743 O O . CYS A 1 91 ? 5.213 -5.692 -1.865 1.00 96.00 91 CYS A O 1
ATOM 745 N N . ASN A 1 92 ? 4.372 -4.249 -3.365 1.00 93.75 92 ASN A N 1
ATOM 746 C CA . ASN A 1 92 ? 4.035 -5.254 -4.356 1.00 93.75 92 ASN A CA 1
ATOM 747 C C . ASN A 1 92 ? 5.090 -5.308 -5.447 1.00 93.75 92 ASN A C 1
ATOM 749 O O . ASN A 1 92 ? 5.752 -4.324 -5.774 1.00 93.75 92 ASN A O 1
ATOM 753 N N . ARG A 1 93 ? 5.224 -6.494 -6.036 1.00 95.81 93 ARG A N 1
ATOM 754 C CA . ARG A 1 93 ? 6.100 -6.691 -7.180 1.00 95.81 93 ARG A CA 1
ATOM 755 C C . ARG A 1 93 ? 5.598 -5.851 -8.355 1.00 95.81 93 ARG A C 1
ATOM 757 O O . ARG A 1 93 ? 4.474 -6.048 -8.807 1.00 95.81 93 ARG A O 1
ATOM 764 N N . PHE A 1 94 ? 6.458 -4.992 -8.882 1.00 94.69 94 PHE A N 1
ATOM 765 C CA . PHE A 1 94 ? 6.200 -4.208 -10.081 1.00 94.69 94 PHE A CA 1
ATOM 766 C C . PHE A 1 94 ? 6.911 -4.874 -11.265 1.00 94.69 94 PHE A C 1
ATOM 768 O O . PHE A 1 94 ? 8.107 -5.170 -11.207 1.00 94.69 94 PHE A O 1
ATOM 775 N N . THR A 1 95 ? 6.160 -5.228 -12.308 1.00 91.31 95 THR A N 1
ATOM 776 C CA . THR A 1 95 ? 6.677 -6.040 -13.423 1.00 91.31 95 THR A CA 1
ATOM 777 C C . THR A 1 95 ? 6.600 -5.299 -14.750 1.00 91.31 95 THR A C 1
ATOM 779 O O . THR A 1 95 ? 5.672 -4.533 -15.001 1.00 91.31 95 THR A O 1
ATOM 782 N N . GLY A 1 96 ? 7.579 -5.558 -15.619 1.00 89.00 96 GLY A N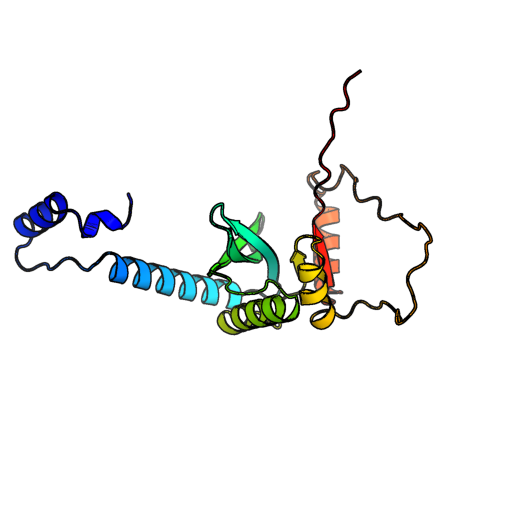 1
ATOM 783 C CA . GLY A 1 96 ? 7.735 -4.843 -16.882 1.00 89.00 96 GLY A CA 1
ATOM 784 C C . GLY A 1 96 ? 8.351 -3.455 -16.694 1.00 89.00 96 GLY A C 1
ATOM 785 O O . GLY A 1 96 ? 9.003 -3.187 -15.690 1.00 89.00 96 GLY A O 1
ATOM 786 N N . SER A 1 97 ? 8.171 -2.590 -17.691 1.00 87.12 97 SER A N 1
ATOM 787 C CA . SER A 1 97 ? 8.749 -1.242 -17.704 1.00 87.12 97 SER A CA 1
ATOM 788 C C . SER A 1 97 ? 8.163 -0.342 -16.614 1.00 87.12 97 SER A C 1
ATOM 790 O O . SER A 1 97 ? 6.946 -0.306 -16.441 1.00 87.12 97 SER A O 1
ATOM 792 N N . HIS A 1 98 ? 9.020 0.424 -15.937 1.00 88.56 98 HIS A N 1
ATOM 793 C CA . HIS A 1 98 ? 8.656 1.410 -14.912 1.00 88.56 98 HIS A CA 1
ATOM 794 C C . HIS A 1 98 ? 8.218 2.739 -15.545 1.00 88.56 98 HIS A C 1
ATOM 796 O O . HIS A 1 98 ? 8.783 3.779 -15.238 1.00 88.56 98 HIS A O 1
ATOM 802 N N . THR A 1 99 ? 7.276 2.713 -16.490 1.00 91.50 99 THR A N 1
ATOM 803 C CA . THR A 1 99 ? 6.793 3.949 -17.127 1.00 91.50 99 THR A CA 1
ATOM 804 C C . THR A 1 99 ? 5.826 4.685 -16.205 1.00 91.50 99 THR A C 1
ATOM 806 O O . THR A 1 99 ? 5.121 4.047 -15.417 1.00 91.50 99 THR A O 1
ATOM 809 N N . GLY A 1 100 ? 5.766 6.015 -16.319 1.00 90.94 100 GLY A N 1
ATOM 810 C CA . GLY A 1 100 ? 4.901 6.843 -15.474 1.00 90.94 100 GLY A CA 1
ATOM 811 C C . GLY A 1 100 ? 3.428 6.430 -15.527 1.00 90.94 100 GLY A C 1
ATOM 812 O O . GLY A 1 100 ? 2.775 6.341 -14.493 1.00 90.94 100 GLY A O 1
ATOM 813 N N . GLU A 1 101 ? 2.919 6.037 -16.696 1.00 91.25 101 GLU A N 1
ATOM 814 C CA . GLU A 1 101 ? 1.522 5.618 -16.868 1.00 91.25 101 GLU A CA 1
ATOM 815 C C . GLU A 1 101 ? 1.206 4.344 -16.075 1.00 91.25 101 GLU A C 1
ATOM 817 O O . GLU A 1 101 ? 0.143 4.220 -15.464 1.00 91.25 101 GLU A O 1
ATOM 822 N N . LYS A 1 102 ? 2.142 3.387 -16.046 1.00 93.69 102 LYS A N 1
ATOM 823 C CA . LYS A 1 102 ? 1.972 2.141 -15.288 1.00 93.69 102 LYS A CA 1
ATOM 824 C C . LYS A 1 102 ? 2.074 2.370 -13.789 1.00 93.69 102 LYS A C 1
ATOM 826 O O . LYS A 1 102 ? 1.353 1.720 -13.035 1.00 93.69 102 LYS A O 1
ATOM 831 N N . ILE A 1 103 ? 2.967 3.261 -13.367 1.00 94.12 103 ILE A N 1
ATOM 832 C CA . ILE A 1 103 ? 3.113 3.649 -11.961 1.00 94.12 103 ILE A CA 1
ATOM 833 C C . ILE A 1 103 ? 1.827 4.328 -11.493 1.00 94.12 103 ILE A C 1
ATOM 835 O O . ILE A 1 103 ? 1.257 3.899 -10.494 1.00 94.12 103 ILE A O 1
ATOM 839 N N . SER A 1 104 ? 1.325 5.294 -12.265 1.00 92.88 104 SER A N 1
ATOM 840 C CA . SER A 1 104 ? 0.064 5.991 -12.003 1.00 92.88 104 SER A CA 1
ATOM 841 C C . SER A 1 104 ? -1.108 5.011 -11.908 1.00 92.88 104 SER A C 1
ATOM 843 O O . SER A 1 104 ? -1.787 4.958 -10.889 1.00 92.88 104 SER A O 1
ATOM 845 N N . THR A 1 105 ? -1.258 4.117 -12.893 1.00 93.62 105 THR A N 1
ATOM 846 C CA . THR A 1 105 ? -2.311 3.082 -12.890 1.00 93.62 105 THR A CA 1
ATOM 847 C C . THR A 1 105 ? -2.234 2.181 -11.652 1.00 93.62 105 THR A C 1
ATOM 849 O O . THR A 1 105 ? -3.251 1.869 -11.033 1.00 93.62 105 THR A O 1
ATOM 852 N N . ALA A 1 106 ? -1.030 1.736 -11.275 1.00 95.31 106 ALA A N 1
ATOM 853 C CA . ALA A 1 106 ? -0.844 0.892 -10.098 1.00 95.31 106 ALA A CA 1
ATOM 854 C C . ALA A 1 106 ? -1.153 1.648 -8.798 1.00 95.31 106 ALA A C 1
ATOM 856 O O . ALA A 1 106 ? -1.789 1.092 -7.904 1.00 95.31 106 ALA A O 1
ATOM 857 N N . PHE A 1 107 ? -0.733 2.910 -8.704 1.00 95.19 107 PHE A N 1
ATOM 858 C CA . PHE A 1 107 ? -1.035 3.785 -7.580 1.00 95.19 107 PHE A CA 1
ATOM 859 C C . PHE A 1 107 ? -2.542 4.038 -7.442 1.00 95.19 107 PHE A C 1
ATOM 861 O O . PHE A 1 107 ? -3.080 3.887 -6.346 1.00 95.19 107 PHE A O 1
ATOM 868 N N . GLU A 1 108 ? -3.244 4.346 -8.535 1.00 93.81 108 GLU A N 1
ATOM 869 C CA . GLU A 1 108 ? -4.696 4.542 -8.526 1.00 93.81 108 GLU A CA 1
ATOM 870 C C . GLU A 1 108 ? -5.435 3.286 -8.062 1.00 93.81 108 GLU A C 1
ATOM 872 O O . GLU A 1 108 ? -6.301 3.377 -7.195 1.00 93.81 108 GLU A O 1
ATOM 877 N N . ALA A 1 109 ? -5.040 2.105 -8.548 1.00 95.88 109 ALA A N 1
ATOM 878 C CA . ALA A 1 109 ? -5.634 0.843 -8.114 1.00 95.88 109 ALA A CA 1
ATOM 879 C C . ALA A 1 109 ? -5.458 0.600 -6.602 1.00 95.88 109 ALA A C 1
ATOM 881 O O . ALA A 1 109 ? -6.366 0.090 -5.944 1.00 95.88 109 ALA A O 1
ATOM 882 N N . ILE A 1 110 ? -4.309 0.989 -6.035 1.00 96.69 110 ILE A N 1
ATOM 883 C CA . ILE A 1 110 ? -4.073 0.940 -4.584 1.00 96.69 110 ILE A CA 1
ATOM 884 C C . ILE A 1 110 ? -4.984 1.950 -3.874 1.00 96.69 110 ILE A C 1
ATOM 886 O O . ILE A 1 110 ? -5.637 1.603 -2.892 1.00 96.69 110 ILE A O 1
ATOM 890 N N . CYS A 1 111 ? -5.087 3.181 -4.370 1.00 94.62 111 CYS A N 1
ATOM 891 C CA . CYS A 1 111 ? -5.957 4.199 -3.779 1.00 94.62 111 CYS A CA 1
ATOM 892 C C . CYS A 1 111 ? -7.432 3.778 -3.771 1.00 94.62 111 CYS A C 1
ATOM 894 O O . CYS A 1 111 ? -8.128 4.010 -2.778 1.00 94.62 111 CYS A O 1
ATOM 896 N N . ASP A 1 112 ? -7.891 3.134 -4.845 1.00 95.12 112 ASP A N 1
ATOM 897 C CA . ASP A 1 112 ? -9.243 2.592 -4.972 1.00 95.12 112 ASP A CA 1
ATOM 898 C C . ASP A 1 112 ? -9.463 1.413 -4.019 1.00 95.12 112 ASP A C 1
ATOM 900 O O . ASP A 1 112 ? -10.494 1.348 -3.348 1.00 95.12 112 ASP A O 1
ATOM 904 N N . GLU A 1 113 ? -8.479 0.515 -3.871 1.00 95.88 113 GLU A N 1
ATOM 905 C CA . GLU A 1 113 ? -8.563 -0.597 -2.920 1.00 95.88 113 GLU A CA 1
ATOM 906 C C . GLU A 1 113 ? -8.807 -0.101 -1.487 1.00 95.88 113 GLU A C 1
ATOM 908 O O . GLU A 1 113 ? -9.590 -0.715 -0.755 1.00 95.88 113 GLU A O 1
ATOM 913 N N . TYR A 1 114 ? -8.175 1.004 -1.087 1.00 96.62 114 TYR A N 1
ATOM 914 C CA . TYR A 1 114 ? -8.311 1.591 0.250 1.00 96.62 114 TYR A CA 1
ATOM 915 C C . TYR A 1 114 ? -9.368 2.704 0.347 1.00 96.62 114 TYR A C 1
ATOM 917 O O . TYR A 1 114 ? -9.561 3.241 1.434 1.00 96.62 114 TYR A O 1
ATOM 925 N N . ALA A 1 115 ? -10.074 3.024 -0.744 1.00 95.31 115 ALA A N 1
ATOM 926 C CA . ALA A 1 115 ? -11.069 4.099 -0.821 1.00 95.31 115 ALA A CA 1
ATOM 927 C C . ALA A 1 115 ? -10.545 5.476 -0.353 1.00 95.31 115 ALA A C 1
ATOM 929 O O . ALA A 1 115 ? -11.265 6.260 0.270 1.00 95.31 115 ALA A O 1
ATOM 930 N N . ILE A 1 116 ? -9.280 5.783 -0.663 1.00 94.00 116 ILE A N 1
ATOM 931 C CA . ILE A 1 116 ? -8.609 7.026 -0.243 1.00 94.00 116 ILE A CA 1
ATOM 932 C C . ILE A 1 116 ? -8.397 8.035 -1.373 1.00 94.00 116 ILE A C 1
ATOM 934 O O . ILE A 1 116 ? -7.953 9.142 -1.100 1.00 94.00 116 ILE A O 1
ATOM 938 N N . LYS A 1 117 ? -8.750 7.719 -2.627 1.00 90.31 117 LYS A N 1
ATOM 939 C CA . LYS A 1 117 ? -8.496 8.587 -3.800 1.00 90.31 117 LYS A CA 1
ATOM 940 C C . LYS A 1 117 ? -8.962 10.044 -3.623 1.00 90.31 117 LYS A C 1
ATOM 942 O O . LYS A 1 117 ? -8.305 10.977 -4.079 1.00 90.31 117 LYS A O 1
ATOM 947 N N . ASN A 1 118 ? -10.083 10.248 -2.932 1.00 88.38 118 ASN A N 1
ATOM 948 C CA . ASN A 1 118 ? -10.653 11.579 -2.682 1.00 88.38 118 ASN A CA 1
ATOM 949 C C . ASN A 1 118 ? -10.140 12.256 -1.403 1.00 88.38 118 ASN A C 1
ATOM 951 O O . ASN A 1 118 ? -10.523 13.387 -1.139 1.00 88.38 118 ASN A O 1
ATOM 955 N N . LYS A 1 119 ? -9.311 11.564 -0.622 1.00 89.31 119 LYS A N 1
ATOM 956 C CA . LYS A 1 119 ? -8.747 12.022 0.654 1.00 89.31 119 LYS A CA 1
ATOM 957 C C . LYS A 1 119 ? -7.260 12.356 0.558 1.00 89.31 119 LYS A C 1
ATOM 959 O O . LYS A 1 119 ? -6.673 12.764 1.549 1.00 89.31 119 LYS A O 1
ATOM 964 N N . ILE A 1 120 ? -6.643 12.074 -0.592 1.00 89.81 120 ILE A N 1
ATOM 965 C CA . ILE A 1 120 ? -5.223 12.331 -0.809 1.00 89.81 120 ILE A CA 1
ATOM 966 C C . ILE A 1 120 ? -5.046 13.806 -1.138 1.00 89.81 120 ILE A C 1
ATOM 968 O O . ILE A 1 120 ? -5.494 14.251 -2.199 1.00 89.81 120 ILE A O 1
ATOM 972 N N . ASP A 1 121 ? -4.368 14.512 -0.241 1.00 84.44 121 ASP A N 1
ATOM 973 C CA . ASP A 1 121 ? -3.974 15.906 -0.438 1.00 84.44 121 ASP A CA 1
ATOM 974 C C . ASP A 1 121 ? -2.574 15.994 -1.028 1.00 84.44 121 ASP A C 1
ATOM 976 O O . ASP A 1 121 ? -2.367 16.758 -1.966 1.00 84.44 121 ASP A O 1
ATOM 980 N N . TYR A 1 122 ? -1.649 15.155 -0.543 1.00 86.44 122 TYR A N 1
ATOM 981 C CA . TYR A 1 122 ? -0.265 15.153 -1.006 1.00 86.44 122 TYR A CA 1
ATOM 982 C C . TYR A 1 122 ? 0.259 13.776 -1.381 1.00 86.44 122 TYR A C 1
ATOM 984 O O . TYR A 1 122 ? 0.025 12.779 -0.688 1.00 86.44 122 TYR A O 1
ATOM 992 N N . ILE A 1 123 ? 1.059 13.757 -2.443 1.00 90.31 123 ILE A N 1
ATOM 993 C CA . ILE A 1 123 ? 1.902 12.628 -2.827 1.00 90.31 123 ILE A CA 1
ATOM 994 C C . ILE A 1 123 ? 3.359 13.066 -2.727 1.00 90.31 123 ILE A C 1
ATOM 996 O O . ILE A 1 123 ? 3.748 14.045 -3.352 1.00 90.31 123 ILE A O 1
ATOM 1000 N N . LEU A 1 124 ? 4.145 12.320 -1.961 1.00 92.31 124 LEU A N 1
ATOM 1001 C CA . LEU A 1 124 ? 5.588 12.446 -1.851 1.00 92.31 124 LEU A CA 1
ATOM 1002 C C . LEU A 1 124 ? 6.224 11.323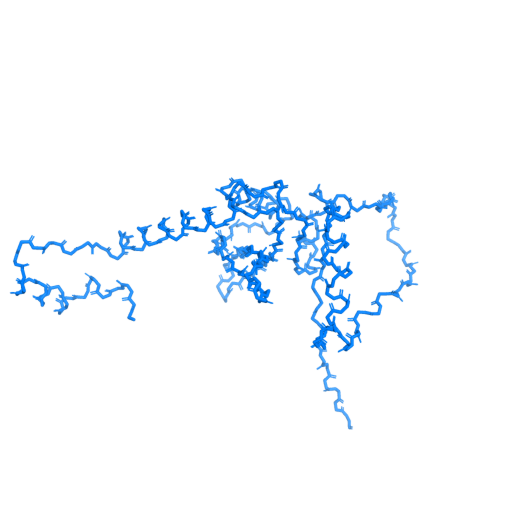 -2.664 1.00 92.31 124 LEU A C 1
ATOM 1004 O O . LEU A 1 124 ? 5.949 10.148 -2.413 1.00 92.31 124 LEU A O 1
ATOM 1008 N N . SER A 1 125 ? 7.067 11.663 -3.630 1.00 92.44 125 SER A N 1
ATOM 1009 C CA . SER A 1 125 ? 7.802 10.679 -4.427 1.00 92.44 125 SER A CA 1
ATOM 1010 C C . SER A 1 125 ? 9.257 11.076 -4.628 1.00 92.44 125 SER A C 1
ATOM 1012 O O . SER A 1 125 ? 9.637 12.229 -4.415 1.00 92.44 125 SER A O 1
ATOM 1014 N N . ASP A 1 126 ? 10.066 10.128 -5.100 1.00 89.56 126 ASP A N 1
ATOM 1015 C CA . ASP A 1 126 ? 11.373 10.464 -5.656 1.00 89.56 126 ASP A CA 1
ATOM 1016 C C . ASP A 1 126 ? 11.242 11.345 -6.922 1.00 89.56 126 ASP A C 1
ATOM 1018 O O . ASP A 1 126 ? 10.163 11.490 -7.513 1.00 89.56 126 ASP A O 1
ATOM 1022 N N . ASN A 1 127 ? 12.363 11.949 -7.323 1.00 88.25 127 ASN A N 1
ATOM 1023 C CA . ASN A 1 127 ? 12.462 12.856 -8.470 1.00 88.25 127 ASN A CA 1
ATOM 1024 C C . ASN A 1 127 ? 12.813 12.132 -9.793 1.00 88.25 127 ASN A C 1
ATOM 1026 O O . ASN A 1 127 ? 13.243 12.749 -10.773 1.00 88.25 127 ASN A O 1
ATOM 1030 N N . ALA A 1 128 ? 12.674 10.806 -9.870 1.00 87.69 128 ALA A N 1
ATOM 1031 C CA . ALA A 1 128 ? 12.901 10.091 -11.118 1.00 87.69 128 ALA A CA 1
ATOM 1032 C C . ALA A 1 128 ? 11.895 10.556 -12.180 1.00 87.69 128 ALA A C 1
ATOM 1034 O O . ALA A 1 128 ? 10.717 10.792 -11.905 1.00 87.69 128 ALA A O 1
ATOM 1035 N N . SER A 1 129 ? 12.342 10.643 -13.434 1.00 88.56 129 SER A N 1
ATOM 1036 C CA . SER A 1 129 ? 11.519 11.135 -14.550 1.00 88.56 129 SER A CA 1
ATOM 1037 C C . SER A 1 129 ? 10.190 10.387 -14.687 1.00 88.56 129 SER A C 1
ATOM 1039 O O . SER A 1 129 ? 9.154 10.997 -14.936 1.00 88.56 129 SER A O 1
ATOM 1041 N N . ASN A 1 130 ? 10.194 9.072 -14.465 1.00 91.38 130 ASN A N 1
ATOM 1042 C CA . ASN A 1 130 ? 8.975 8.269 -14.509 1.00 91.38 130 ASN A CA 1
ATOM 1043 C C . ASN A 1 130 ? 8.038 8.529 -13.322 1.00 91.38 130 ASN A C 1
ATOM 1045 O O . ASN A 1 130 ? 6.828 8.474 -13.517 1.00 91.38 130 ASN A O 1
ATOM 1049 N N . MET A 1 131 ? 8.566 8.833 -12.131 1.00 91.75 131 MET A N 1
ATOM 1050 C CA . MET A 1 131 ? 7.754 9.188 -10.962 1.00 91.75 131 MET A CA 1
ATOM 1051 C C . MET A 1 131 ? 7.090 10.549 -11.153 1.00 91.75 131 MET A C 1
ATOM 1053 O O . MET A 1 131 ? 5.884 10.662 -10.957 1.00 91.75 131 MET A O 1
ATOM 1057 N N . LYS A 1 132 ? 7.829 11.539 -11.670 1.00 87.81 132 LYS A N 1
ATOM 1058 C CA . LYS A 1 132 ? 7.258 12.832 -12.075 1.00 87.81 132 LYS A CA 1
ATOM 1059 C C . LYS A 1 132 ? 6.111 12.647 -13.063 1.00 87.81 132 LYS A C 1
ATOM 1061 O O . LYS A 1 132 ? 4.976 13.004 -12.765 1.00 87.81 132 LYS A O 1
ATOM 1066 N N . ARG A 1 133 ? 6.379 11.962 -14.182 1.00 89.06 133 ARG A N 1
ATOM 1067 C CA . ARG A 1 133 ? 5.366 11.682 -15.213 1.00 89.06 133 ARG A CA 1
ATOM 1068 C C . ARG A 1 133 ? 4.149 10.921 -14.677 1.00 89.06 133 ARG A C 1
ATOM 1070 O O . ARG A 1 133 ? 3.061 11.086 -15.218 1.00 89.06 133 ARG A O 1
ATOM 1077 N N . ALA A 1 134 ? 4.312 10.083 -13.651 1.00 90.12 134 ALA A N 1
ATOM 1078 C CA . ALA A 1 134 ? 3.202 9.344 -13.054 1.00 90.12 134 ALA A CA 1
ATOM 1079 C C . ALA A 1 134 ? 2.189 10.253 -12.342 1.00 90.12 134 ALA A C 1
ATOM 1081 O O . ALA A 1 134 ? 0.995 9.945 -12.346 1.00 90.12 134 ALA A O 1
ATOM 1082 N N . PHE A 1 135 ? 2.649 11.355 -11.743 1.00 85.69 135 PHE A N 1
ATOM 1083 C CA . PHE A 1 135 ? 1.825 12.191 -10.866 1.00 85.69 135 PHE A CA 1
ATOM 1084 C C . PHE A 1 135 ? 1.480 13.568 -11.434 1.00 85.69 135 PHE A C 1
ATOM 1086 O O . PHE A 1 135 ? 0.523 14.166 -10.947 1.00 85.69 135 PHE A O 1
ATOM 1093 N N . THR A 1 136 ? 2.112 14.000 -12.533 1.00 77.75 136 THR A N 1
ATOM 1094 C CA . THR A 1 136 ? 1.715 15.207 -13.288 1.00 77.75 136 THR A CA 1
ATOM 1095 C C . THR A 1 136 ? 0.241 15.177 -13.719 1.00 77.75 136 THR A C 1
ATOM 1097 O O . THR A 1 136 ? -0.433 16.198 -13.713 1.00 77.75 136 THR A O 1
ATOM 1100 N N . VAL A 1 137 ? -0.295 14.003 -14.073 1.00 58.41 137 VAL A N 1
ATOM 1101 C CA . VAL A 1 137 ? -1.691 13.867 -14.543 1.00 58.41 137 VAL A CA 1
ATOM 1102 C C . VAL A 1 137 ? -2.694 13.852 -13.384 1.00 58.41 137 VAL A C 1
ATOM 1104 O O . VAL A 1 137 ? -3.829 14.302 -13.535 1.00 58.41 137 VAL A O 1
ATOM 1107 N N . CYS A 1 138 ? -2.291 13.338 -12.218 1.00 55.22 138 CYS A N 1
ATOM 1108 C CA . CYS A 1 138 ? -3.161 13.249 -11.043 1.00 55.22 138 CYS A CA 1
ATOM 1109 C C . CYS A 1 138 ? -3.301 14.596 -10.315 1.00 55.22 138 CYS A C 1
ATOM 1111 O O . CYS A 1 138 ? -4.296 14.816 -9.623 1.00 55.22 138 CYS A O 1
ATOM 1113 N N . PHE A 1 139 ? -2.311 15.473 -10.488 1.00 58.75 139 PHE A N 1
ATOM 1114 C CA . PHE A 1 139 ? -2.221 16.808 -9.913 1.00 58.75 139 PHE A CA 1
ATOM 1115 C C . PHE A 1 139 ? -1.645 17.724 -10.993 1.00 58.75 139 PHE A C 1
ATOM 1117 O O . PHE A 1 139 ? -0.427 17.899 -11.032 1.00 58.75 139 PHE A O 1
ATOM 1124 N N . PRO A 1 140 ? -2.470 18.257 -11.914 1.00 50.38 140 PRO A N 1
ATOM 1125 C CA . PRO A 1 140 ? -1.981 19.266 -12.834 1.00 50.38 140 PRO A CA 1
ATOM 1126 C C . PRO A 1 140 ? -1.495 20.442 -11.987 1.00 50.38 140 PRO A C 1
ATOM 1128 O O . PRO A 1 140 ? -2.295 21.113 -11.331 1.00 50.38 140 PRO A O 1
ATOM 1131 N N . GLY A 1 141 ? -0.178 20.641 -11.945 1.00 49.41 141 GLY A N 1
ATOM 1132 C CA . GLY A 1 141 ? 0.387 21.904 -11.500 1.00 49.41 141 GLY A CA 1
ATOM 1133 C C . GLY A 1 141 ? -0.215 23.018 -12.350 1.00 49.41 141 GLY A C 1
ATOM 1134 O O . GLY A 1 141 ? -0.585 22.796 -13.505 1.00 49.41 141 GLY A O 1
ATOM 1135 N N . ASN A 1 142 ? -0.317 24.224 -11.802 1.00 41.34 142 ASN A N 1
ATOM 1136 C CA . ASN A 1 142 ? -0.619 25.422 -12.591 1.00 41.34 142 ASN A CA 1
ATOM 1137 C C . ASN A 1 142 ? 0.578 25.819 -13.486 1.00 41.34 142 ASN A C 1
ATOM 1139 O O . ASN A 1 142 ? 0.856 27.003 -13.660 1.00 41.34 142 ASN A O 1
ATOM 1143 N N . ASP A 1 143 ? 1.283 24.843 -14.050 1.00 42.00 143 ASP A N 1
ATOM 1144 C CA . ASP A 1 143 ? 2.394 25.073 -14.953 1.00 42.00 143 ASP A CA 1
ATOM 1145 C C . ASP A 1 143 ? 1.797 25.239 -16.346 1.00 42.00 143 ASP A C 1
ATOM 1147 O O . ASP A 1 143 ? 1.375 24.291 -17.011 1.00 42.00 143 ASP A O 1
ATOM 1151 N N . THR A 1 144 ? 1.656 26.502 -16.728 1.00 39.94 144 THR A N 1
ATOM 1152 C CA . THR A 1 144 ? 1.358 26.931 -18.088 1.00 39.94 144 THR A CA 1
ATOM 1153 C C . THR A 1 144 ? 2.333 26.282 -19.069 1.00 39.94 144 THR A C 1
ATOM 1155 O O . THR A 1 144 ? 3.533 26.504 -18.957 1.00 39.94 144 THR A O 1
ATOM 1158 N N . ASP A 1 145 ? 1.777 25.523 -20.014 1.00 45.16 145 ASP A N 1
ATOM 1159 C CA . ASP A 1 145 ? 2.244 25.288 -21.384 1.00 45.16 145 ASP A CA 1
ATOM 1160 C C . ASP A 1 145 ? 3.771 25.229 -21.614 1.00 45.16 145 ASP A C 1
ATOM 1162 O O . ASP A 1 145 ? 4.387 26.237 -21.956 1.00 45.16 145 ASP A O 1
ATOM 1166 N N . ASP A 1 146 ? 4.355 24.026 -21.566 1.00 41.41 146 ASP A N 1
ATOM 1167 C CA . ASP A 1 146 ? 5.671 23.744 -22.166 1.00 41.41 146 ASP A CA 1
ATOM 1168 C C . ASP A 1 146 ? 5.565 22.620 -23.214 1.00 41.41 146 ASP A C 1
ATOM 1170 O O . ASP A 1 146 ? 5.916 21.464 -22.989 1.00 41.41 146 ASP A O 1
ATOM 1174 N N . ASP A 1 147 ? 5.002 22.973 -24.373 1.00 45.59 147 ASP A N 1
ATOM 1175 C CA . ASP A 1 147 ? 5.275 22.315 -25.657 1.00 45.59 147 ASP A CA 1
ATOM 1176 C C . ASP A 1 147 ? 6.262 23.226 -26.425 1.00 45.59 147 ASP A C 1
ATOM 1178 O O . ASP A 1 147 ? 5.888 23.956 -27.348 1.00 45.59 147 ASP A O 1
ATOM 1182 N N . GLY A 1 148 ? 7.534 23.236 -26.016 1.00 34.81 148 GLY A N 1
ATOM 1183 C CA . GLY A 1 148 ? 8.611 24.013 -26.641 1.00 34.81 148 GLY A CA 1
ATOM 1184 C C . GLY A 1 148 ? 9.979 23.336 -26.478 1.00 34.81 148 GLY A C 1
ATOM 1185 O O . GLY A 1 148 ? 10.176 22.591 -25.527 1.00 34.81 148 GLY A O 1
ATOM 1186 N N . PRO A 1 149 ? 10.915 23.486 -27.437 1.00 41.53 149 PRO A N 1
ATOM 1187 C CA . PRO A 1 149 ? 12.123 22.670 -27.478 1.00 41.53 149 PRO A CA 1
ATOM 1188 C C . PRO A 1 149 ? 13.148 23.104 -26.422 1.00 41.53 149 PRO A C 1
ATOM 1190 O O . PRO A 1 149 ? 13.348 24.295 -26.204 1.00 41.53 149 PRO A O 1
ATOM 1193 N N . GLU A 1 150 ? 13.812 22.101 -25.838 1.00 52.22 150 GLU A N 1
ATOM 1194 C CA . GLU A 1 150 ? 14.932 22.203 -24.896 1.00 52.22 150 GLU A CA 1
ATOM 1195 C C . GLU A 1 150 ? 15.960 23.268 -25.323 1.00 52.22 150 GLU A C 1
ATOM 1197 O O . GLU A 1 150 ? 16.661 23.062 -26.310 1.00 52.22 150 GLU A O 1
ATOM 1202 N N . ASP A 1 151 ? 16.061 24.371 -24.572 1.00 39.59 151 ASP A N 1
ATOM 1203 C CA . ASP A 1 151 ? 17.281 25.179 -24.431 1.00 39.59 151 ASP A CA 1
ATOM 1204 C C . ASP A 1 151 ? 17.157 26.151 -23.232 1.00 39.59 151 ASP A C 1
ATOM 1206 O O . ASP A 1 151 ? 16.453 27.154 -23.289 1.00 39.59 151 ASP A O 1
ATOM 1210 N N . SER A 1 152 ? 17.872 25.806 -22.152 1.00 49.59 152 SER A N 1
ATOM 1211 C CA . SER A 1 152 ? 18.491 26.661 -21.114 1.00 49.59 152 SER A CA 1
ATOM 1212 C C . SER A 1 152 ? 17.801 27.958 -20.651 1.00 49.59 152 SER A C 1
ATOM 1214 O O . SER A 1 152 ? 17.803 28.935 -21.394 1.00 49.59 152 SER A O 1
ATOM 1216 N N . ASP A 1 153 ? 17.457 28.039 -19.358 1.00 37.25 153 ASP A N 1
ATOM 1217 C CA . ASP A 1 153 ? 17.945 29.109 -18.463 1.00 37.25 153 ASP A CA 1
ATOM 1218 C C . ASP A 1 153 ? 17.735 28.723 -16.987 1.00 37.25 153 ASP A C 1
ATOM 1220 O O . ASP A 1 153 ? 16.671 28.235 -16.603 1.00 37.25 153 ASP A O 1
ATOM 1224 N N . ASP A 1 154 ? 18.779 28.916 -16.186 1.00 51.16 154 ASP A N 1
ATOM 1225 C CA . ASP A 1 154 ? 18.824 28.652 -14.750 1.00 51.16 154 ASP A CA 1
ATOM 1226 C C . ASP A 1 154 ? 17.921 29.628 -13.985 1.00 51.16 154 ASP A C 1
ATOM 1228 O O . ASP A 1 154 ? 18.032 30.850 -14.108 1.00 51.16 154 ASP A O 1
ATOM 1232 N N . GLY A 1 155 ? 17.075 29.077 -13.117 1.00 40.38 155 GLY A N 1
ATOM 1233 C CA . GLY A 1 155 ? 16.213 29.828 -12.209 1.00 40.38 155 GLY A CA 1
ATOM 1234 C C . GLY A 1 155 ? 15.959 29.085 -10.902 1.00 40.38 155 GLY A C 1
ATOM 1235 O O . GLY A 1 155 ? 14.844 29.127 -10.396 1.00 40.38 155 GLY A O 1
ATOM 1236 N N . ASP A 1 156 ? 16.973 28.392 -10.377 1.00 47.59 156 ASP A N 1
ATOM 1237 C CA . ASP A 1 156 ? 16.944 27.792 -9.041 1.00 47.59 156 ASP A CA 1
ATOM 1238 C C . ASP A 1 156 ? 16.785 28.892 -7.976 1.00 47.59 156 ASP A C 1
ATOM 1240 O O . ASP A 1 156 ? 17.696 29.684 -7.729 1.00 47.59 156 ASP A O 1
ATOM 1244 N N . ASN A 1 157 ? 15.618 28.940 -7.337 1.00 47.16 157 ASN A N 1
ATOM 1245 C CA . ASN A 1 157 ? 15.417 29.572 -6.031 1.00 47.16 157 ASN A CA 1
ATOM 1246 C C . ASN A 1 157 ? 14.338 28.821 -5.239 1.00 47.16 157 ASN A C 1
ATOM 1248 O O . ASN A 1 157 ? 13.421 29.423 -4.689 1.00 47.16 157 ASN A O 1
ATOM 1252 N N . ASP A 1 158 ? 14.482 27.502 -5.153 1.00 45.25 158 ASP A N 1
ATOM 1253 C CA . ASP A 1 158 ? 13.839 26.719 -4.102 1.00 45.25 158 ASP A CA 1
ATOM 1254 C C . ASP A 1 158 ? 14.931 26.341 -3.098 1.00 45.25 158 ASP A C 1
ATOM 1256 O O . ASP A 1 158 ? 15.506 25.252 -3.138 1.00 45.25 158 ASP A O 1
ATOM 1260 N N . ASP A 1 159 ? 15.275 27.299 -2.235 1.00 47.00 159 ASP A N 1
ATOM 1261 C CA . ASP A 1 159 ? 16.238 27.142 -1.142 1.00 47.00 159 ASP A CA 1
ATOM 1262 C C . ASP A 1 159 ? 15.625 26.205 -0.077 1.00 47.00 159 ASP A C 1
ATOM 1264 O O . ASP A 1 159 ? 15.056 26.626 0.928 1.00 47.00 159 ASP A O 1
ATOM 1268 N N . LEU A 1 160 ? 15.636 24.901 -0.372 1.00 48.75 160 LEU A N 1
ATOM 1269 C CA . LEU A 1 160 ? 15.065 23.820 0.443 1.00 48.75 160 LEU A CA 1
ATOM 1270 C C . LEU A 1 160 ? 16.072 23.228 1.444 1.00 48.75 160 LEU A C 1
ATOM 1272 O O . LEU A 1 160 ? 15.798 22.191 2.049 1.00 48.75 160 LEU A O 1
ATOM 1276 N N . ASP A 1 161 ? 17.222 23.880 1.635 1.00 45.03 161 ASP A N 1
ATOM 1277 C CA . ASP A 1 161 ? 18.186 23.580 2.704 1.00 45.03 161 ASP A CA 1
ATOM 1278 C C . ASP A 1 161 ? 17.937 24.476 3.930 1.00 45.03 161 ASP A C 1
ATOM 1280 O O . ASP A 1 161 ? 18.856 25.006 4.554 1.00 45.03 161 ASP A O 1
ATOM 1284 N N . ASP A 1 162 ? 16.662 24.684 4.273 1.00 46.59 162 ASP A N 1
ATOM 1285 C CA . ASP A 1 162 ? 16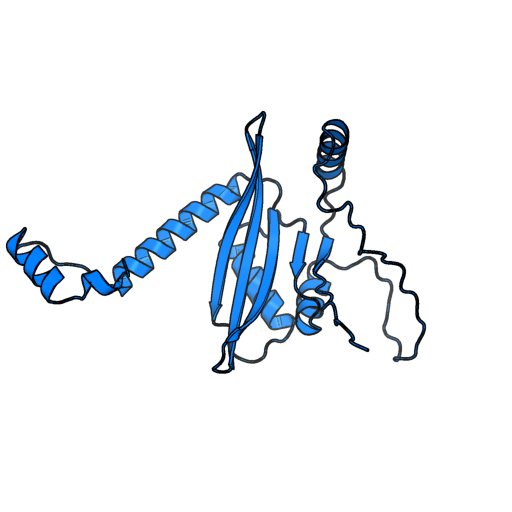.308 25.332 5.528 1.00 46.59 162 ASP A CA 1
ATOM 1286 C C . ASP A 1 162 ? 16.419 24.316 6.673 1.00 46.59 162 ASP A C 1
ATOM 1288 O O . ASP A 1 162 ? 15.548 23.469 6.898 1.00 46.59 162 ASP A O 1
ATOM 1292 N N . GLY A 1 163 ? 17.523 24.412 7.414 1.00 49.44 163 GLY A N 1
ATOM 1293 C CA . GLY A 1 163 ? 17.788 23.617 8.612 1.00 49.44 163 GLY A CA 1
ATOM 1294 C C . GLY A 1 163 ? 16.743 23.777 9.725 1.00 49.44 163 GLY A C 1
ATOM 1295 O O . GLY A 1 163 ? 16.760 22.980 10.663 1.00 49.44 163 GLY A O 1
ATOM 1296 N N . SER A 1 164 ? 15.821 24.742 9.615 1.00 54.47 164 SER A N 1
ATOM 1297 C CA . SER A 1 164 ? 14.703 24.926 10.546 1.00 54.47 164 SER A CA 1
ATOM 1298 C C . SER A 1 164 ? 13.590 23.879 10.394 1.00 54.47 164 SER A C 1
ATOM 1300 O O . SER A 1 164 ? 12.799 23.685 11.315 1.00 54.47 164 SER A O 1
ATOM 1302 N N . LEU A 1 165 ? 13.545 23.131 9.280 1.00 46.94 165 LEU A N 1
ATOM 1303 C CA . LEU A 1 165 ? 12.456 22.184 8.983 1.00 46.94 165 LEU A CA 1
ATOM 1304 C C . LEU A 1 165 ? 12.347 21.019 9.992 1.00 46.94 165 LEU A C 1
ATOM 1306 O O . LEU A 1 165 ? 11.322 20.341 10.058 1.00 46.94 165 LEU A O 1
ATOM 1310 N N . TRP A 1 166 ? 13.412 20.766 10.757 1.00 48.00 166 TRP A N 1
ATOM 1311 C CA . TRP A 1 166 ? 13.480 19.713 11.776 1.00 48.00 166 TRP A CA 1
ATOM 1312 C C . TRP A 1 166 ? 13.439 20.247 13.216 1.00 48.00 166 TRP A C 1
ATOM 1314 O O . TRP A 1 166 ? 13.575 19.453 14.150 1.00 48.00 166 TRP A O 1
ATOM 1324 N N . GLU A 1 167 ? 13.279 21.559 13.415 1.00 52.88 167 GLU A N 1
ATOM 1325 C CA . GLU A 1 167 ? 13.096 22.150 14.743 1.00 52.88 167 GLU A CA 1
ATOM 1326 C C . GLU A 1 167 ? 11.660 21.902 15.248 1.00 52.88 167 GLU A C 1
ATOM 1328 O O . GLU A 1 167 ? 10.702 21.874 14.473 1.00 52.88 167 GLU A O 1
ATOM 1333 N N . GLU A 1 168 ? 11.497 21.660 16.554 1.00 45.47 168 GLU A N 1
ATOM 1334 C CA . GLU A 1 168 ? 10.167 21.517 17.159 1.00 45.47 168 GLU A CA 1
ATOM 1335 C C . GLU A 1 168 ? 9.423 22.856 17.054 1.00 45.47 168 GLU A C 1
ATOM 1337 O O . GLU A 1 168 ? 9.890 23.872 17.563 1.00 45.47 168 GLU A O 1
ATOM 1342 N N . LEU A 1 169 ? 8.282 22.854 16.361 1.00 55.50 169 LEU A N 1
ATOM 1343 C CA . LEU A 1 169 ? 7.492 24.059 16.114 1.00 55.50 169 LEU A CA 1
ATOM 1344 C C . LEU A 1 169 ? 6.850 24.576 17.408 1.00 55.50 169 LEU A C 1
ATOM 1346 O O . LEU A 1 169 ? 6.283 23.802 18.183 1.00 55.50 169 LEU A O 1
ATOM 1350 N N . ASP A 1 170 ? 6.877 25.896 17.598 1.00 65.12 170 ASP A N 1
ATOM 1351 C CA . ASP A 1 170 ? 6.194 26.567 18.705 1.00 65.12 170 ASP A CA 1
ATOM 1352 C C . ASP A 1 170 ? 4.665 26.345 18.648 1.00 65.12 170 ASP A C 1
ATOM 1354 O O . ASP A 1 170 ? 4.064 26.260 17.571 1.00 65.12 170 ASP A O 1
ATOM 1358 N N . GLU A 1 171 ? 4.007 26.293 19.816 1.00 59.06 171 GLU A N 1
ATOM 1359 C CA . GLU A 1 171 ? 2.569 25.974 19.951 1.00 59.06 171 GLU A CA 1
ATOM 1360 C C . GLU A 1 171 ? 1.646 26.904 19.133 1.00 59.06 171 GLU A C 1
ATOM 1362 O O . GLU A 1 171 ? 0.592 26.473 18.658 1.00 59.06 171 GLU A O 1
ATOM 1367 N N . ASP A 1 172 ? 2.060 28.153 18.910 1.00 57.03 172 ASP A N 1
ATOM 1368 C CA . ASP A 1 172 ? 1.310 29.141 18.125 1.00 57.03 172 ASP A CA 1
ATOM 1369 C C . ASP A 1 172 ? 1.389 28.858 16.609 1.00 57.03 172 ASP A C 1
ATOM 1371 O O . ASP A 1 172 ? 0.400 29.007 15.888 1.00 57.03 172 ASP A O 1
ATOM 1375 N N . VAL A 1 173 ? 2.533 28.356 16.125 1.00 59.62 173 VAL A N 1
ATOM 1376 C CA . VAL A 1 173 ? 2.738 27.969 14.715 1.00 59.62 173 VAL A CA 1
ATOM 1377 C C . VAL A 1 173 ? 1.942 26.707 14.385 1.00 59.62 173 VAL A C 1
ATOM 1379 O O . VAL A 1 173 ? 1.368 26.590 13.300 1.00 59.62 173 VAL A O 1
ATOM 1382 N N . GLN A 1 174 ? 1.827 25.785 15.344 1.00 56.50 174 GLN A N 1
ATOM 1383 C CA . GLN A 1 174 ? 0.991 24.591 15.211 1.00 56.50 174 GLN A CA 1
ATOM 1384 C C . GLN A 1 174 ? -0.485 24.954 14.981 1.00 56.50 174 GLN A C 1
ATOM 1386 O O . GLN A 1 174 ? -1.167 24.322 14.171 1.00 56.50 174 GLN A O 1
ATOM 1391 N N . GLN A 1 175 ? -0.975 25.998 15.653 1.00 54.28 175 GLN A N 1
ATOM 1392 C CA . GLN A 1 175 ? -2.357 26.455 15.527 1.00 54.28 175 GLN A CA 1
ATOM 1393 C C . GLN A 1 175 ? -2.633 27.122 14.169 1.00 54.28 175 GLN A C 1
ATOM 1395 O O . GLN A 1 175 ? -3.714 26.943 13.598 1.00 54.28 175 GLN A O 1
ATOM 1400 N N . ASP A 1 176 ? -1.644 27.825 13.616 1.00 58.22 176 ASP A N 1
ATOM 1401 C CA . ASP A 1 176 ? -1.710 28.419 12.280 1.00 58.22 176 ASP A CA 1
ATOM 1402 C C . ASP A 1 176 ? -1.635 27.368 11.161 1.00 58.22 176 ASP A C 1
ATOM 1404 O O . ASP A 1 176 ? -2.376 27.471 10.180 1.00 58.22 176 ASP A O 1
ATOM 1408 N N . ILE A 1 177 ? -0.828 26.313 11.324 1.00 57.88 177 ILE A N 1
ATOM 1409 C CA . ILE A 1 177 ? -0.807 25.160 10.408 1.00 57.88 177 ILE A CA 1
ATOM 1410 C C . ILE A 1 177 ? -2.156 24.438 10.425 1.00 57.88 177 ILE A C 1
ATOM 1412 O O . ILE A 1 177 ? -2.715 24.165 9.363 1.00 57.88 177 ILE A O 1
ATOM 1416 N N . ASP A 1 178 ? -2.732 24.189 11.602 1.00 52.94 178 ASP A N 1
ATOM 1417 C CA . ASP A 1 178 ? -4.056 23.570 11.727 1.00 52.94 178 ASP A CA 1
ATOM 1418 C C . ASP A 1 178 ? -5.143 24.416 11.030 1.00 52.94 178 ASP A C 1
ATOM 1420 O O . ASP A 1 178 ? -6.012 23.890 10.322 1.00 52.94 178 ASP A O 1
ATOM 1424 N N . LEU A 1 179 ? -5.081 25.745 11.168 1.00 55.22 179 LEU A N 1
ATOM 1425 C CA . LEU A 1 179 ? -5.969 26.684 10.475 1.00 55.22 179 LEU A CA 1
ATOM 1426 C C . LEU A 1 179 ? -5.732 26.713 8.956 1.00 55.22 179 LEU A C 1
ATOM 1428 O O . LEU A 1 179 ? -6.699 26.835 8.195 1.00 55.22 179 LEU A O 1
ATOM 1432 N N . ALA A 1 180 ? -4.484 26.581 8.505 1.00 53.16 180 ALA A N 1
ATOM 1433 C CA . ALA A 1 180 ? -4.107 26.545 7.094 1.00 53.16 180 ALA A CA 1
ATOM 1434 C C . ALA A 1 180 ? -4.541 25.237 6.410 1.00 53.16 180 ALA A C 1
ATOM 1436 O O . ALA A 1 180 ? -5.169 25.288 5.349 1.00 53.16 180 ALA A O 1
ATOM 1437 N N . LEU A 1 181 ? -4.321 24.085 7.054 1.00 54.00 181 LEU A N 1
ATOM 1438 C CA . LEU A 1 181 ? -4.796 22.767 6.610 1.00 54.00 181 LEU A CA 1
ATOM 1439 C C . LEU A 1 181 ? -6.325 22.739 6.477 1.00 54.00 181 LEU A C 1
ATOM 1441 O O . LEU A 1 181 ? -6.868 22.158 5.536 1.00 54.00 181 LEU A O 1
ATOM 1445 N N . THR A 1 182 ? -7.026 23.439 7.374 1.00 54.94 182 THR A N 1
ATOM 1446 C CA . THR A 1 182 ? -8.492 23.553 7.347 1.00 54.94 182 THR A CA 1
ATOM 1447 C C . THR A 1 182 ? -9.001 24.476 6.227 1.00 54.94 182 THR A C 1
ATOM 1449 O O . THR A 1 182 ? -10.131 24.308 5.765 1.00 54.94 182 THR A O 1
ATOM 1452 N N . ARG A 1 183 ? -8.205 25.458 5.776 1.00 48.16 183 ARG A N 1
ATOM 1453 C CA . ARG A 1 183 ? -8.620 26.467 4.779 1.00 48.16 183 ARG A CA 1
ATOM 1454 C C . ARG A 1 183 ? -8.239 26.133 3.334 1.00 48.16 183 ARG A C 1
ATOM 1456 O O . ARG A 1 183 ? -9.005 26.497 2.448 1.00 48.16 183 ARG A O 1
ATOM 1463 N N . ASN A 1 184 ? -7.111 25.461 3.092 1.00 50.22 184 ASN A N 1
ATOM 1464 C CA . ASN A 1 184 ? -6.481 25.390 1.765 1.00 50.22 184 ASN A CA 1
ATOM 1465 C C . ASN A 1 184 ? -5.994 23.980 1.359 1.00 50.22 184 ASN A C 1
ATOM 1467 O O . ASN A 1 184 ? -4.903 23.850 0.813 1.00 50.22 184 ASN A O 1
ATOM 1471 N N . CYS A 1 185 ? -6.782 22.915 1.549 1.00 49.16 185 CYS A N 1
ATOM 1472 C CA . CYS A 1 185 ? -6.456 21.621 0.921 1.00 49.16 185 CYS A CA 1
ATOM 1473 C C . CYS A 1 185 ? -6.717 21.669 -0.594 1.00 49.16 185 CYS A C 1
ATOM 1475 O O . CYS A 1 185 ? -7.731 21.187 -1.102 1.00 49.16 185 CYS A O 1
ATOM 1477 N N . GLN A 1 186 ? -5.800 22.302 -1.322 1.00 54.94 186 GLN A N 1
ATOM 1478 C CA . GLN A 1 186 ? -5.593 22.022 -2.731 1.00 54.94 186 GLN A CA 1
ATOM 1479 C C . GLN A 1 186 ? -4.688 20.799 -2.824 1.00 54.94 186 GLN A C 1
ATOM 1481 O O . GLN A 1 186 ? -3.643 20.723 -2.189 1.00 54.94 186 GLN A O 1
ATOM 1486 N N . LYS A 1 187 ? -5.128 19.841 -3.628 1.00 57.91 187 LYS A N 1
ATOM 1487 C CA . LYS A 1 187 ? -4.365 18.670 -4.037 1.00 57.91 187 LYS A CA 1
ATOM 1488 C C . LYS A 1 187 ? -2.999 19.109 -4.599 1.00 57.91 187 LYS A C 1
ATOM 1490 O O . LYS A 1 187 ? -2.984 19.834 -5.590 1.00 57.91 187 LYS A O 1
ATOM 1495 N N . GLN A 1 188 ? -1.882 18.666 -4.016 1.00 59.38 188 GLN A N 1
ATOM 1496 C CA . GLN A 1 188 ? -0.515 19.049 -4.408 1.00 59.38 188 GLN A CA 1
ATOM 1497 C C . GLN A 1 188 ? 0.434 17.838 -4.494 1.00 59.38 188 GLN A C 1
ATOM 1499 O O . GLN A 1 188 ? 0.313 16.864 -3.756 1.00 59.38 188 GLN A O 1
ATOM 1504 N N . HIS A 1 189 ? 1.411 17.884 -5.400 1.00 61.09 189 HIS A N 1
ATOM 1505 C CA . HIS A 1 189 ? 2.497 16.896 -5.493 1.00 61.09 189 HIS A CA 1
ATOM 1506 C C . HIS A 1 189 ? 3.783 17.510 -4.930 1.00 61.09 189 HIS A C 1
ATOM 1508 O O . HIS A 1 189 ? 4.104 18.647 -5.259 1.00 61.09 189 HIS A O 1
ATOM 1514 N N . LEU A 1 190 ? 4.502 16.776 -4.074 1.00 65.12 190 LEU A N 1
ATOM 1515 C CA . LEU A 1 190 ? 5.764 17.213 -3.470 1.00 65.12 190 LEU A CA 1
ATOM 1516 C C . LEU A 1 190 ? 6.880 16.210 -3.785 1.00 65.12 190 LEU A C 1
ATOM 1518 O O . LEU A 1 190 ? 6.681 14.994 -3.754 1.00 65.12 190 LEU A O 1
ATOM 1522 N N . GLN A 1 191 ? 8.073 16.720 -4.077 1.00 56.75 191 GLN A N 1
ATOM 1523 C CA . GLN A 1 191 ? 9.248 15.908 -4.390 1.00 56.75 191 GLN A CA 1
ATOM 1524 C C . GLN A 1 191 ? 10.165 15.802 -3.169 1.00 56.75 191 GLN A C 1
ATOM 1526 O O . GLN A 1 191 ? 10.331 16.765 -2.424 1.00 56.75 191 GLN A O 1
ATOM 1531 N N . CYS A 1 192 ? 10.781 14.637 -2.964 1.00 54.16 192 CYS A N 1
ATOM 1532 C CA . CYS A 1 192 ? 11.807 14.463 -1.936 1.00 54.16 192 CYS A CA 1
ATOM 1533 C C . CYS A 1 192 ? 13.214 14.588 -2.538 1.00 54.16 192 CYS A C 1
ATOM 1535 O O . CYS A 1 192 ? 13.547 13.896 -3.504 1.00 54.16 192 CYS A O 1
ATOM 1537 N N . PHE A 1 193 ? 14.057 15.422 -1.925 1.00 41.00 193 PHE A N 1
ATOM 1538 C CA . PHE A 1 193 ? 15.464 15.595 -2.286 1.00 41.00 193 PHE A CA 1
ATOM 1539 C C . PHE A 1 193 ? 16.367 14.743 -1.387 1.00 41.00 193 PHE A C 1
ATOM 1541 O O . PHE A 1 193 ? 16.157 14.641 -0.180 1.00 41.00 193 PHE A O 1
ATOM 1548 N N . TYR A 1 194 ? 17.399 14.142 -1.978 1.00 32.22 194 TYR A N 1
ATOM 1549 C CA . TYR A 1 194 ? 18.533 13.578 -1.249 1.00 32.22 194 TYR A CA 1
ATOM 1550 C C . TYR A 1 194 ? 19.797 14.238 -1.790 1.00 32.22 194 TYR A C 1
ATOM 1552 O O . TYR A 1 194 ? 20.301 13.858 -2.850 1.00 32.22 194 TYR A O 1
ATOM 1560 N N . THR A 1 195 ? 20.303 15.252 -1.092 1.00 30.22 195 THR A N 1
ATOM 1561 C CA . THR A 1 1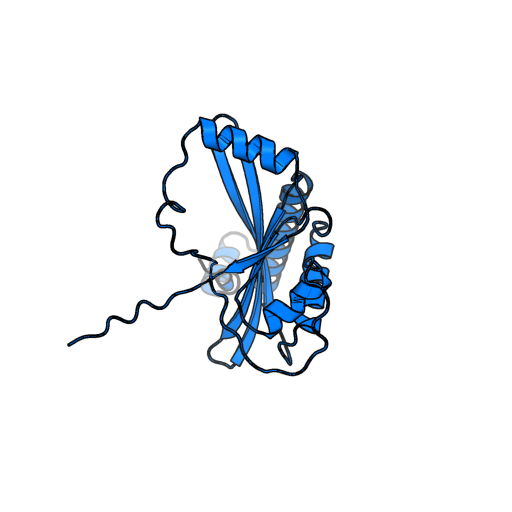95 ? 21.627 15.800 -1.376 1.00 30.22 195 THR A CA 1
ATOM 1562 C C . THR A 1 195 ? 22.660 14.848 -0.783 1.00 30.22 195 THR A C 1
ATOM 1564 O O . THR A 1 195 ? 22.824 14.702 0.428 1.00 30.22 195 THR A O 1
ATOM 1567 N N . HIS A 1 196 ? 23.364 14.127 -1.653 1.00 28.08 196 HIS A N 1
ATOM 1568 C CA . HIS A 1 196 ? 24.549 13.391 -1.240 1.00 28.08 196 HIS A CA 1
ATOM 1569 C C . HIS A 1 196 ? 25.603 14.440 -0.854 1.00 28.08 196 HIS A C 1
ATOM 1571 O O . HIS A 1 196 ? 26.176 15.085 -1.731 1.00 28.08 196 HIS A O 1
ATOM 1577 N N . ALA A 1 197 ? 25.860 14.632 0.442 1.00 33.34 197 ALA A N 1
ATOM 1578 C CA . ALA A 1 197 ? 26.994 15.430 0.891 1.00 33.34 197 ALA A CA 1
ATOM 1579 C C . ALA A 1 197 ? 28.286 14.741 0.420 1.00 33.34 197 ALA A C 1
ATOM 1581 O O . ALA A 1 197 ? 28.778 13.786 1.025 1.00 33.34 197 ALA A O 1
ATOM 1582 N N . SER A 1 198 ? 28.807 15.189 -0.719 1.00 31.92 198 SER A N 1
ATOM 1583 C CA . SER A 1 198 ? 30.148 14.864 -1.180 1.00 31.92 198 SER A CA 1
ATOM 1584 C C . SER A 1 198 ? 31.132 15.518 -0.214 1.00 31.92 198 SER A C 1
ATOM 1586 O O . SER A 1 198 ? 31.430 16.705 -0.334 1.00 31.92 198 SER A O 1
ATOM 1588 N N . THR A 1 199 ? 31.667 14.753 0.738 1.00 42.69 199 THR A N 1
ATOM 1589 C CA . THR A 1 199 ? 32.891 15.141 1.442 1.00 42.69 199 THR A CA 1
ATOM 1590 C C . THR A 1 199 ? 34.038 15.129 0.433 1.00 42.69 199 THR A C 1
ATOM 1592 O O . THR A 1 199 ? 34.679 14.100 0.209 1.00 42.69 199 THR A O 1
ATOM 1595 N N . GLY A 1 200 ? 34.257 16.270 -0.218 1.00 36.72 200 GLY A N 1
ATOM 1596 C CA . GLY A 1 200 ? 35.456 16.547 -0.992 1.00 36.72 200 GLY A CA 1
ATOM 1597 C C . GLY A 1 200 ? 36.612 16.774 -0.030 1.00 36.72 200 GLY A C 1
ATOM 1598 O O . GLY A 1 200 ? 36.644 17.774 0.680 1.00 36.72 200 GLY A O 1
ATOM 1599 N N . GLY A 1 201 ? 37.537 15.820 0.017 1.00 43.78 201 GLY A N 1
ATOM 1600 C CA . GLY A 1 201 ? 38.846 16.042 0.607 1.00 43.78 201 GLY A CA 1
ATOM 1601 C C . GLY A 1 201 ? 39.729 16.840 -0.347 1.00 43.78 201 GLY A C 1
ATOM 1602 O O . GLY A 1 201 ? 39.795 16.509 -1.530 1.00 43.78 201 GLY A O 1
ATOM 1603 N N . VAL A 1 202 ? 40.430 17.830 0.205 1.00 38.91 202 VAL A N 1
ATOM 1604 C CA . VAL A 1 202 ? 41.862 18.085 -0.021 1.00 38.91 202 VAL A CA 1
ATOM 1605 C C . VAL A 1 202 ? 42.459 18.484 1.322 1.00 38.91 202 VAL A C 1
ATOM 1607 O O . VAL A 1 202 ? 41.833 19.327 2.002 1.00 38.91 202 VAL A O 1
#